Protein AF-A0A8R1IK90-F1 (afdb_monomer_lite)

Organism: Caenorhabditis japonica (NCBI:txid281687)

InterPro domains:
  IPR026610 3'-RNA ribose 2'-O-methyltransferase, Hen1 [PTHR21404] (61-240)
  IPR029063 S-adenosyl-L-methionine-dependent methyltransferase superfamily [G3DSA:3.40.50.150] (72-241)
  IPR029063 S-adenosyl-L-methionine-dependent methyltransferase superfamily [SSF53335] (128-237)

Foldseek 3Di:
DDDDPVVVVVVVLVVVVVVDDPDDDADAADPVPDDPPPDDDDDDDDDDDDDDPPDPPPLPDDDDVPDDDDDDDDPDDPDPPCVDVVHPLLVVLVVVQVVLLVCCVVVVDAQQFEEEEQCFLVSSVLSCLLCCLVRNYQEYEYEHQDSNSVSNSVVVNVVSCVVCVVSSCVSRVDDHHYYYDNDDLLDADCVLAPGQEYEYEAPLVVDDPVSNVSNCCNVCVPRNHVYYHYDDDDPVVVVVVD

Sequence (242 aa):
MSAPKTYLEAYDQLEVALCEPLDLELEKADLEVFRPKFKSQHKPQNKHRTNADDDYRDVLYNYDPHKSTTESESEDDHEKKHYFQPPLQTQRNAFVRNTLLNFKIRSGTGISRLGIMGCGEMSLERGLSECLGSLAAMQVYSVDIERESLSVGQQLLEKHLTQNADLIASETGLPVLMRSFLGDILQPDHRFANMDAIVSMEVVEHIPLEDAKKFTDNVLGVLMPRIFIFSTPNHEYNKVGG

pLDDT: mean 75.19, std 22.72, range [30.97, 98.5]

Structure (mmCIF, N/CA/C/O backbone):
data_AF-A0A8R1IK90-F1
#
_entry.id   AF-A0A8R1IK90-F1
#
loop_
_atom_site.group_PDB
_atom_site.id
_atom_site.type_symbol
_atom_site.label_atom_id
_atom_site.label_alt_id
_atom_site.label_comp_id
_atom_site.label_asym_id
_atom_site.label_entity_id
_atom_site.label_seq_id
_atom_site.pdbx_PDB_ins_code
_atom_site.Cartn_x
_atom_site.Cartn_y
_atom_site.Cartn_z
_atom_site.occupancy
_atom_site.B_iso_or_equiv
_atom_site.auth_seq_id
_atom_site.auth_comp_id
_atom_site.auth_asym_id
_atom_site.auth_atom_id
_atom_site.pdbx_PDB_model_num
ATOM 1 N N . MET A 1 1 ? -6.974 -38.963 -15.774 1.00 39.91 1 MET A N 1
ATOM 2 C CA . MET A 1 1 ? -7.147 -37.512 -15.987 1.00 39.91 1 MET A CA 1
ATOM 3 C C . MET A 1 1 ? -6.005 -36.825 -15.263 1.00 39.91 1 MET A C 1
ATOM 5 O O . MET A 1 1 ? -5.900 -36.990 -14.058 1.00 39.91 1 MET A O 1
ATOM 9 N N . SER A 1 2 ? -5.082 -36.204 -15.998 1.00 45.84 2 SER A N 1
ATOM 10 C CA . SER A 1 2 ? -3.966 -35.453 -15.408 1.00 45.84 2 SER A CA 1
ATOM 11 C C . SER A 1 2 ? -4.531 -34.151 -14.842 1.00 45.84 2 SER A C 1
ATOM 13 O O . SER A 1 2 ? -5.287 -33.474 -15.541 1.00 45.84 2 SER A O 1
ATOM 15 N N . ALA A 1 3 ? -4.243 -33.850 -13.574 1.00 43.19 3 ALA A N 1
ATOM 16 C CA . ALA A 1 3 ? -4.582 -32.556 -12.996 1.00 43.19 3 ALA A CA 1
ATOM 17 C C . ALA A 1 3 ? -3.952 -31.444 -13.862 1.00 43.19 3 ALA A C 1
ATOM 19 O O . ALA A 1 3 ? -2.826 -31.627 -14.338 1.00 43.19 3 ALA A O 1
ATOM 20 N N . PRO A 1 4 ? -4.649 -30.321 -14.109 1.00 47.16 4 PRO A N 1
ATOM 21 C CA . PRO A 1 4 ? -4.057 -29.194 -14.821 1.00 47.16 4 PRO A CA 1
ATOM 22 C C . PRO A 1 4 ? -2.763 -28.779 -14.111 1.00 47.16 4 PRO A C 1
ATOM 24 O O . PRO A 1 4 ? -2.771 -28.634 -12.890 1.00 47.16 4 PRO A O 1
ATOM 27 N N . LYS A 1 5 ? -1.661 -28.611 -14.856 1.00 51.03 5 LYS A N 1
ATOM 28 C CA . LYS A 1 5 ? -0.325 -28.285 -14.312 1.00 51.03 5 LYS A CA 1
ATOM 29 C C . LYS A 1 5 ? -0.335 -27.124 -13.304 1.00 51.03 5 LYS A C 1
ATOM 31 O O . LYS A 1 5 ? 0.388 -27.176 -12.320 1.00 51.03 5 LYS A O 1
ATOM 36 N N . THR A 1 6 ? -1.236 -26.163 -13.488 1.00 54.91 6 THR A N 1
ATOM 37 C CA . THR A 1 6 ? -1.461 -25.016 -12.599 1.00 54.91 6 THR A CA 1
ATOM 38 C C . THR A 1 6 ? -1.860 -25.381 -11.167 1.00 54.91 6 THR A C 1
ATOM 40 O O . THR A 1 6 ? -1.531 -24.645 -10.244 1.00 54.91 6 THR A O 1
ATOM 43 N N . TYR A 1 7 ? -2.550 -26.504 -10.945 1.00 44.88 7 TYR A N 1
ATOM 44 C CA . TYR A 1 7 ? -2.909 -26.934 -9.588 1.00 44.88 7 TYR A CA 1
ATOM 45 C C . TYR A 1 7 ? -1.714 -27.501 -8.826 1.00 44.88 7 TYR A C 1
ATOM 47 O O . TYR A 1 7 ? -1.590 -27.249 -7.634 1.00 44.88 7 TYR A O 1
ATOM 55 N N . LEU A 1 8 ? -0.843 -28.251 -9.504 1.00 48.25 8 LEU A N 1
ATOM 56 C CA . LEU A 1 8 ? 0.376 -28.792 -8.897 1.00 48.25 8 LEU A CA 1
ATOM 57 C C . LEU A 1 8 ? 1.337 -27.659 -8.520 1.00 48.25 8 LEU A C 1
ATOM 59 O O . LEU A 1 8 ? 1.811 -27.624 -7.394 1.00 48.25 8 LEU A O 1
ATOM 63 N N . GLU A 1 9 ? 1.502 -26.670 -9.399 1.00 55.16 9 GLU A N 1
ATOM 64 C CA . GLU A 1 9 ? 2.317 -25.478 -9.125 1.00 55.16 9 GLU A CA 1
ATOM 65 C C . GLU A 1 9 ? 1.791 -24.672 -7.925 1.00 55.16 9 GLU A C 1
ATOM 67 O O . GLU A 1 9 ? 2.572 -24.221 -7.091 1.00 55.16 9 GLU A O 1
ATOM 72 N N . ALA A 1 10 ? 0.468 -24.533 -7.789 1.00 50.16 10 ALA A N 1
ATOM 73 C CA . ALA A 1 10 ? -0.139 -23.857 -6.644 1.00 50.16 10 ALA A CA 1
ATOM 74 C C . ALA A 1 10 ? 0.060 -24.623 -5.322 1.00 50.16 10 ALA A C 1
ATOM 76 O O . ALA A 1 10 ? 0.238 -23.996 -4.279 1.00 50.16 10 ALA A O 1
ATOM 77 N N . TYR A 1 11 ? 0.039 -25.961 -5.358 1.00 54.62 11 TYR A N 1
ATOM 78 C CA . TYR A 1 11 ? 0.313 -26.804 -4.190 1.00 54.62 11 TYR A CA 1
ATOM 79 C C . TYR A 1 11 ? 1.784 -26.748 -3.778 1.00 54.62 11 TYR A C 1
ATOM 81 O O . TYR A 1 11 ? 2.063 -26.575 -2.595 1.00 54.62 11 TYR A O 1
ATOM 89 N N . ASP A 1 12 ? 2.704 -26.806 -4.738 1.00 56.25 12 ASP A N 1
ATOM 90 C CA . ASP A 1 12 ? 4.142 -26.710 -4.475 1.00 56.25 12 ASP A CA 1
ATOM 91 C C . ASP A 1 12 ? 4.496 -25.340 -3.868 1.00 56.25 12 ASP A C 1
ATOM 93 O O . ASP A 1 12 ? 5.262 -25.256 -2.911 1.00 56.25 12 ASP A O 1
ATOM 97 N N . GLN A 1 13 ? 3.877 -24.255 -4.351 1.00 54.31 13 GLN A N 1
ATOM 98 C CA . GLN A 1 13 ? 4.025 -22.921 -3.754 1.00 54.31 13 GLN A CA 1
ATOM 99 C C . GLN A 1 13 ? 3.474 -22.848 -2.321 1.00 54.31 13 GLN A C 1
ATOM 101 O O . GLN A 1 13 ? 4.055 -22.169 -1.475 1.00 54.31 13 GLN A O 1
ATOM 106 N N . LEU A 1 14 ? 2.371 -23.547 -2.039 1.00 52.06 14 LEU A N 1
ATOM 107 C CA . LEU A 1 14 ? 1.774 -23.644 -0.704 1.00 52.06 14 LEU A CA 1
ATOM 108 C C . LEU A 1 14 ? 2.660 -24.440 0.262 1.00 52.06 14 LEU A C 1
ATOM 110 O O . LEU A 1 14 ? 2.828 -24.029 1.408 1.00 52.06 14 LEU A O 1
ATOM 114 N N . GLU A 1 15 ? 3.250 -25.548 -0.187 1.00 52.66 15 GLU A N 1
ATOM 115 C CA . GLU A 1 15 ? 4.195 -26.337 0.611 1.00 52.66 15 GLU A CA 1
ATOM 116 C C . GLU A 1 15 ? 5.480 -25.556 0.901 1.00 52.66 15 GLU A C 1
ATOM 118 O O . GLU A 1 15 ? 5.935 -25.539 2.044 1.00 52.66 15 GLU A O 1
ATOM 123 N N . VAL A 1 16 ? 6.020 -24.830 -0.084 1.00 55.28 16 VAL A N 1
ATOM 124 C CA . VAL A 1 16 ? 7.175 -23.939 0.119 1.00 55.28 16 VAL A CA 1
ATOM 125 C C . VAL A 1 16 ? 6.850 -22.852 1.144 1.00 55.28 16 VAL A C 1
ATOM 127 O O . VAL A 1 16 ? 7.629 -22.632 2.067 1.00 55.28 16 VAL A O 1
ATOM 130 N N . ALA A 1 17 ? 5.673 -22.235 1.059 1.00 55.19 17 ALA A N 1
ATOM 131 C CA . ALA A 1 17 ? 5.247 -21.195 1.992 1.00 55.19 17 ALA A CA 1
ATOM 132 C C . ALA A 1 17 ? 5.045 -21.684 3.432 1.00 55.19 17 ALA A C 1
ATOM 134 O O . ALA A 1 17 ? 5.261 -20.929 4.377 1.00 55.19 17 ALA A O 1
ATOM 135 N N . LEU A 1 18 ? 4.643 -22.946 3.608 1.00 52.97 18 LEU A N 1
ATOM 136 C CA . LEU A 1 18 ? 4.547 -23.596 4.918 1.00 52.97 18 LEU A CA 1
ATOM 137 C C . LEU A 1 18 ? 5.924 -23.982 5.488 1.00 52.97 18 LEU A C 1
ATOM 139 O O . LEU A 1 18 ? 6.032 -24.239 6.688 1.00 52.97 18 LEU A O 1
ATOM 143 N N . CYS A 1 19 ? 6.961 -24.024 4.647 1.00 50.81 19 CYS A N 1
ATOM 144 C CA . CYS A 1 19 ? 8.331 -24.386 5.011 1.00 50.81 19 CYS A CA 1
ATOM 145 C C . CYS A 1 19 ? 9.302 -23.193 5.102 1.00 50.81 19 CYS A C 1
ATOM 147 O O . CYS A 1 19 ? 10.429 -23.385 5.567 1.00 50.81 19 CYS A O 1
ATOM 149 N N . GLU A 1 20 ? 8.913 -21.984 4.684 1.00 52.97 20 GLU A N 1
ATOM 150 C CA . GLU A 1 20 ? 9.757 -20.790 4.815 1.00 52.97 20 GLU A CA 1
ATOM 151 C C . GLU A 1 20 ? 9.894 -20.351 6.293 1.00 52.97 20 GLU A C 1
ATOM 153 O O . GLU A 1 20 ? 8.922 -20.411 7.052 1.00 52.97 20 GLU A O 1
ATOM 158 N N . PRO A 1 21 ? 11.092 -19.915 6.742 1.00 50.38 21 PRO A N 1
ATOM 159 C CA . PRO A 1 21 ? 11.298 -19.424 8.104 1.00 50.38 21 PRO A CA 1
ATOM 160 C C . PRO A 1 21 ? 10.343 -18.272 8.430 1.00 50.38 21 PRO A C 1
ATOM 162 O O . PRO A 1 21 ? 10.123 -17.393 7.601 1.00 50.38 21 PRO A O 1
ATOM 165 N N . LEU A 1 22 ? 9.808 -18.278 9.656 1.00 57.66 22 LEU A N 1
ATOM 166 C CA . LEU A 1 22 ? 8.628 -17.497 10.031 1.00 57.66 22 LEU A CA 1
ATOM 167 C C . LEU A 1 22 ? 8.758 -15.973 9.881 1.00 57.66 22 LEU A C 1
ATOM 169 O O . LEU A 1 22 ? 7.723 -15.336 9.758 1.00 57.66 22 LEU A O 1
ATOM 173 N N . ASP A 1 23 ? 9.965 -15.404 9.863 1.00 63.22 23 ASP A N 1
ATOM 174 C CA . ASP A 1 23 ? 10.245 -14.009 9.505 1.00 63.22 23 ASP A CA 1
ATOM 175 C C . ASP A 1 23 ? 11.742 -13.902 9.126 1.00 63.22 23 ASP A C 1
ATOM 177 O O . ASP A 1 23 ? 12.612 -14.342 9.881 1.00 63.22 23 ASP A O 1
ATOM 181 N N . LEU A 1 24 ? 12.069 -13.356 7.947 1.00 69.56 24 LEU A N 1
ATOM 182 C CA . LEU A 1 24 ? 13.453 -13.042 7.566 1.00 69.56 24 LEU A CA 1
ATOM 183 C C . LEU A 1 24 ? 13.816 -11.662 8.124 1.00 69.56 24 LEU A C 1
ATOM 185 O O . LEU A 1 24 ? 13.294 -10.654 7.648 1.00 69.56 24 LEU A O 1
ATOM 189 N N . GLU A 1 25 ? 14.741 -11.598 9.081 1.00 75.75 25 GLU A N 1
ATOM 190 C CA . GLU A 1 25 ? 15.324 -10.317 9.488 1.00 75.75 25 GLU A CA 1
ATOM 191 C C . GLU A 1 25 ? 16.242 -9.787 8.378 1.00 75.75 25 GLU A C 1
ATOM 193 O O . GLU A 1 25 ? 17.189 -10.453 7.949 1.00 75.75 25 GLU A O 1
ATOM 198 N N . LEU A 1 26 ? 15.946 -8.586 7.877 1.00 78.56 26 LEU A N 1
ATOM 199 C CA . LEU A 1 26 ? 16.813 -7.902 6.922 1.00 78.56 26 LEU A CA 1
ATOM 200 C C . LEU A 1 26 ? 18.008 -7.287 7.654 1.00 78.56 26 LEU A C 1
ATOM 202 O O . LEU A 1 26 ? 17.860 -6.707 8.730 1.00 78.56 26 LEU A O 1
ATOM 206 N N . GLU A 1 27 ? 19.189 -7.336 7.033 1.00 84.56 27 GLU A N 1
ATOM 207 C CA . GLU A 1 27 ? 20.311 -6.509 7.477 1.00 84.56 27 GLU A CA 1
ATOM 208 C C . GLU A 1 27 ? 19.901 -5.030 7.431 1.00 84.56 27 GLU A C 1
ATOM 210 O O . GLU A 1 27 ? 19.330 -4.550 6.442 1.00 84.56 27 GLU A O 1
ATOM 215 N N . LYS A 1 28 ? 20.165 -4.306 8.523 1.00 84.31 28 LYS A N 1
ATOM 216 C CA . LYS A 1 28 ? 19.826 -2.887 8.628 1.00 84.31 28 LYS A CA 1
ATOM 217 C C . LYS A 1 28 ? 20.737 -2.081 7.710 1.00 84.31 28 LYS A C 1
ATOM 219 O O . LYS A 1 28 ? 21.942 -2.012 7.939 1.00 84.31 28 LYS A O 1
ATOM 224 N N . ALA A 1 29 ? 20.150 -1.473 6.684 1.00 83.81 29 ALA A N 1
ATOM 225 C CA . ALA A 1 29 ? 20.848 -0.543 5.811 1.00 83.81 29 ALA A CA 1
ATOM 226 C C . ALA A 1 29 ? 21.219 0.734 6.578 1.00 83.81 29 ALA A C 1
ATOM 228 O O . ALA A 1 29 ? 20.456 1.193 7.435 1.00 83.81 29 ALA A O 1
ATOM 229 N N . ASP A 1 30 ? 22.373 1.313 6.248 1.00 84.38 30 ASP A N 1
ATOM 230 C CA . ASP A 1 30 ? 22.824 2.582 6.813 1.00 84.38 30 ASP A CA 1
ATOM 231 C C . ASP A 1 30 ? 22.034 3.744 6.191 1.00 84.38 30 ASP A C 1
ATOM 233 O O . ASP A 1 30 ? 22.192 4.076 5.012 1.00 84.38 30 ASP A O 1
ATOM 237 N N . LEU A 1 31 ? 21.179 4.367 7.002 1.00 79.88 31 LEU A N 1
ATOM 238 C CA . LEU A 1 31 ? 20.323 5.476 6.583 1.00 79.88 31 LEU A CA 1
ATOM 239 C C . LEU A 1 31 ? 21.114 6.719 6.138 1.00 79.88 31 LEU A C 1
ATOM 241 O O . LEU A 1 31 ? 20.585 7.509 5.357 1.00 79.88 31 LEU A O 1
ATOM 245 N N . GLU A 1 32 ? 22.350 6.917 6.608 1.00 76.19 32 GLU A N 1
ATOM 246 C CA . GLU A 1 32 ? 23.176 8.082 6.247 1.00 76.19 32 GLU A CA 1
ATOM 247 C C . GLU A 1 32 ? 23.818 7.918 4.864 1.00 76.19 32 GLU A C 1
ATOM 249 O O . GLU A 1 32 ? 23.944 8.875 4.081 1.00 76.19 32 GLU A O 1
ATOM 254 N N . VAL A 1 33 ? 24.198 6.681 4.546 1.00 78.75 33 VAL A N 1
ATOM 255 C CA . VAL A 1 33 ? 24.855 6.313 3.287 1.00 78.75 33 VAL A CA 1
ATOM 256 C C . VAL A 1 33 ? 23.836 6.041 2.184 1.00 78.75 33 VAL A C 1
ATOM 258 O O . VAL A 1 33 ? 24.140 6.271 1.010 1.00 78.75 33 VAL A O 1
ATOM 261 N N . PHE A 1 34 ? 22.620 5.623 2.540 1.00 80.50 34 PHE A N 1
ATOM 262 C CA . PHE A 1 34 ? 21.578 5.306 1.574 1.00 80.50 34 PHE A CA 1
ATOM 263 C C . PHE A 1 34 ? 21.254 6.493 0.655 1.00 80.50 34 PHE A C 1
ATOM 265 O O . PHE A 1 34 ? 21.176 7.666 1.053 1.00 80.50 34 PHE A O 1
ATOM 272 N N . ARG A 1 35 ? 21.071 6.184 -0.629 1.00 74.50 35 ARG A N 1
ATOM 273 C CA . ARG A 1 35 ? 20.695 7.149 -1.662 1.00 74.50 35 ARG A CA 1
ATOM 274 C C . ARG A 1 35 ? 19.514 6.578 -2.453 1.00 74.50 35 ARG A C 1
ATOM 276 O O . ARG A 1 35 ? 19.709 5.608 -3.182 1.00 74.50 35 ARG A O 1
ATOM 283 N N . PRO A 1 36 ? 18.318 7.192 -2.359 1.00 63.47 36 PRO A N 1
ATOM 284 C CA . PRO A 1 36 ? 17.152 6.776 -3.132 1.00 63.47 36 PRO A CA 1
ATOM 285 C C . PRO A 1 36 ? 17.468 6.724 -4.627 1.00 63.47 36 PRO A C 1
ATOM 287 O O . PRO A 1 36 ? 17.991 7.697 -5.179 1.00 63.47 36 PRO A O 1
ATOM 290 N N . LYS A 1 37 ? 17.099 5.635 -5.309 1.00 52.22 37 LYS A N 1
ATOM 291 C CA . LYS A 1 37 ? 17.336 5.473 -6.759 1.00 52.22 37 LYS A CA 1
ATOM 292 C C . LYS A 1 37 ? 16.628 6.532 -7.621 1.00 52.22 37 LYS A C 1
ATOM 294 O O . LYS A 1 37 ? 17.055 6.780 -8.743 1.00 52.22 37 LYS A O 1
ATOM 299 N N . PHE A 1 38 ? 15.609 7.205 -7.082 1.00 47.31 38 PHE A N 1
ATOM 300 C CA . PHE A 1 38 ? 14.894 8.306 -7.739 1.00 47.31 38 PHE A CA 1
ATOM 301 C C . PHE A 1 38 ? 15.618 9.663 -7.676 1.00 47.31 38 PHE A C 1
ATOM 303 O O . PHE A 1 38 ? 15.151 10.634 -8.272 1.00 47.31 38 PHE A O 1
ATOM 310 N N . LYS A 1 39 ? 16.761 9.770 -6.982 1.00 40.75 39 LYS A N 1
ATOM 311 C CA . LYS A 1 39 ? 17.605 10.974 -7.011 1.00 40.75 39 LYS A CA 1
ATOM 312 C C . LYS A 1 39 ? 18.697 10.793 -8.061 1.00 40.75 39 LYS A C 1
ATOM 314 O O . LYS A 1 39 ? 19.509 9.876 -7.966 1.00 40.75 39 LYS A O 1
ATOM 319 N N . SER A 1 40 ? 18.707 11.679 -9.059 1.00 35.47 40 SER A N 1
ATOM 320 C CA . SER A 1 40 ? 19.731 11.767 -10.105 1.00 35.47 40 SER A CA 1
ATOM 321 C C . SER A 1 40 ? 21.130 11.525 -9.533 1.00 35.47 40 SER A C 1
ATOM 323 O O . SER A 1 40 ? 21.588 12.257 -8.652 1.00 35.47 40 SER A O 1
ATOM 325 N N . GLN A 1 41 ? 21.810 10.496 -10.030 1.00 34.38 41 GLN A N 1
ATOM 326 C CA . GLN A 1 41 ? 23.182 10.199 -9.648 1.00 34.38 41 GLN A CA 1
ATOM 327 C C . GLN A 1 41 ? 24.120 11.296 -10.169 1.00 34.38 41 GLN A C 1
ATOM 329 O O . GLN A 1 41 ? 24.592 11.237 -11.302 1.00 34.38 41 GLN A O 1
ATOM 334 N N . HIS A 1 42 ? 24.468 12.257 -9.317 1.00 35.31 42 HIS A N 1
ATOM 335 C CA . HIS A 1 42 ? 25.753 12.935 -9.423 1.00 35.31 42 HIS A CA 1
ATOM 336 C C . HIS A 1 42 ? 26.612 12.560 -8.218 1.00 35.31 42 HIS A C 1
ATOM 338 O O . HIS A 1 42 ? 26.251 12.799 -7.068 1.00 35.31 42 HIS A O 1
ATOM 344 N N . LYS A 1 43 ? 27.753 11.916 -8.499 1.00 30.97 43 LYS A N 1
ATOM 345 C CA . LYS A 1 43 ? 28.798 11.650 -7.506 1.00 30.97 43 LYS A CA 1
ATOM 346 C C . LYS A 1 43 ? 29.277 12.992 -6.943 1.00 30.97 43 LYS A C 1
ATOM 348 O O . LYS A 1 43 ? 29.746 13.808 -7.737 1.00 30.97 43 LYS A O 1
ATOM 353 N N . PRO A 1 44 ? 29.234 13.226 -5.622 1.00 39.38 44 PRO A N 1
ATOM 354 C CA . PRO A 1 44 ? 29.879 14.400 -5.066 1.00 39.38 44 PRO A CA 1
ATOM 355 C C . PRO A 1 44 ? 31.397 14.239 -5.206 1.00 39.38 44 PRO A C 1
ATOM 357 O O . PRO A 1 44 ? 31.978 13.228 -4.805 1.00 39.38 44 PRO A O 1
ATOM 360 N N . GLN A 1 45 ? 32.043 15.233 -5.814 1.00 38.28 45 GLN A N 1
ATOM 361 C CA . GLN A 1 45 ? 33.484 15.404 -5.688 1.00 38.28 45 GLN A CA 1
ATOM 362 C C . GLN A 1 45 ? 33.796 15.799 -4.242 1.00 38.28 45 GLN A C 1
ATOM 364 O O . GLN A 1 45 ? 33.135 16.667 -3.676 1.00 38.28 45 GLN A O 1
ATOM 369 N N . ASN A 1 46 ? 34.804 15.141 -3.662 1.00 42.66 46 ASN A N 1
ATOM 370 C CA . ASN A 1 46 ? 35.321 15.387 -2.318 1.00 42.66 46 ASN A CA 1
ATOM 371 C C . ASN A 1 46 ? 35.431 16.886 -2.004 1.00 42.66 46 ASN A C 1
ATOM 373 O O . ASN A 1 46 ? 36.288 17.567 -2.570 1.00 42.66 46 ASN A O 1
ATOM 377 N N . LYS A 1 47 ? 34.655 17.366 -1.028 1.00 34.78 47 LYS A N 1
ATOM 378 C CA . LYS A 1 47 ? 34.971 18.585 -0.280 1.00 34.78 47 LYS A CA 1
ATOM 379 C C . LYS A 1 47 ? 34.728 18.379 1.214 1.00 34.78 47 LYS A C 1
ATOM 381 O O . LYS A 1 47 ? 33.931 17.547 1.633 1.00 34.78 47 LYS A O 1
ATOM 386 N N . HIS A 1 48 ? 35.567 19.068 1.975 1.00 35.16 48 HIS A N 1
ATOM 387 C CA . HIS A 1 48 ? 35.897 18.846 3.375 1.00 35.16 48 HIS A CA 1
ATOM 388 C C . HIS A 1 48 ? 34.718 18.912 4.353 1.00 35.16 48 HIS A C 1
ATOM 390 O O . HIS A 1 48 ? 33.784 19.682 4.179 1.00 35.16 48 HIS A O 1
ATOM 396 N N . ARG A 1 49 ? 34.868 18.130 5.434 1.00 43.56 49 ARG A N 1
ATOM 397 C CA . ARG A 1 49 ? 34.064 18.138 6.661 1.00 43.56 49 ARG A CA 1
ATOM 398 C C . ARG A 1 49 ? 33.752 19.559 7.143 1.00 43.56 49 ARG A C 1
ATOM 400 O O . ARG A 1 49 ? 34.653 20.255 7.607 1.00 43.56 49 ARG A O 1
ATOM 407 N N . THR A 1 50 ? 32.469 19.885 7.178 1.00 31.58 50 THR A N 1
ATOM 408 C CA . THR A 1 50 ? 31.872 20.821 8.135 1.00 31.58 50 THR A CA 1
ATOM 409 C C . THR A 1 50 ? 30.583 20.188 8.655 1.00 31.58 50 THR A C 1
ATOM 411 O O . THR A 1 50 ? 29.848 19.585 7.878 1.00 31.58 50 THR A O 1
ATOM 414 N N . ASN A 1 51 ? 30.379 20.245 9.974 1.00 39.94 51 ASN A N 1
ATOM 415 C CA . ASN A 1 51 ? 29.292 19.581 10.702 1.00 39.94 51 ASN A CA 1
ATOM 416 C C . ASN A 1 51 ? 27.924 19.879 10.063 1.00 39.94 51 ASN A C 1
ATOM 418 O O . ASN A 1 51 ? 27.542 21.042 9.969 1.00 39.94 51 ASN A O 1
ATOM 422 N N . ALA A 1 52 ? 27.217 18.834 9.633 1.00 33.94 52 ALA A N 1
ATOM 423 C CA . ALA A 1 52 ? 25.952 18.916 8.910 1.00 33.94 52 ALA A CA 1
ATOM 424 C C . ALA A 1 52 ? 24.975 17.884 9.487 1.00 33.94 52 ALA A C 1
ATOM 426 O O . ALA A 1 52 ? 24.789 16.817 8.911 1.00 33.94 52 ALA A O 1
ATOM 427 N N . ASP A 1 53 ? 24.386 18.203 10.641 1.00 36.53 53 ASP A N 1
ATOM 428 C CA . ASP A 1 53 ? 23.417 17.322 11.307 1.00 36.53 53 ASP A CA 1
ATOM 429 C C . ASP A 1 53 ? 21.947 17.620 10.956 1.00 36.53 53 ASP A C 1
ATOM 431 O O . ASP A 1 53 ? 21.084 16.824 11.320 1.00 36.53 53 ASP A O 1
ATOM 435 N N . ASP A 1 54 ? 21.623 18.666 10.180 1.00 35.72 54 ASP A N 1
ATOM 436 C CA . ASP A 1 54 ? 20.212 19.086 10.045 1.00 35.72 54 ASP A CA 1
ATOM 437 C C . ASP A 1 54 ? 19.609 19.121 8.625 1.00 35.72 54 ASP A C 1
ATOM 439 O O . ASP A 1 54 ? 18.389 19.187 8.488 1.00 35.72 54 ASP A O 1
ATOM 443 N N . ASP A 1 55 ? 20.376 18.975 7.543 1.00 42.25 55 ASP A N 1
ATOM 444 C CA . ASP A 1 55 ? 19.878 19.451 6.233 1.00 42.25 55 ASP A CA 1
ATOM 445 C C . ASP A 1 55 ? 19.151 18.411 5.342 1.00 42.25 55 ASP A C 1
ATOM 447 O O . ASP A 1 55 ? 18.646 18.712 4.261 1.00 42.25 55 ASP A O 1
ATOM 451 N N . TYR A 1 56 ? 19.036 17.153 5.784 1.00 37.38 56 TYR A N 1
ATOM 452 C CA . TYR A 1 56 ? 18.329 16.110 5.013 1.00 37.38 56 TYR A CA 1
ATOM 453 C C . TYR A 1 56 ? 16.932 15.760 5.543 1.00 37.38 56 TYR A C 1
ATOM 455 O O . TYR A 1 56 ? 16.211 14.998 4.892 1.00 37.38 56 TYR A O 1
ATOM 463 N N . ARG A 1 57 ? 16.514 16.327 6.684 1.00 40.06 57 ARG A N 1
ATOM 464 C CA . ARG A 1 57 ? 15.183 16.082 7.274 1.00 40.06 57 ARG A CA 1
ATOM 465 C C . ARG A 1 57 ? 14.091 17.004 6.734 1.00 40.06 57 ARG A C 1
ATOM 467 O O . ARG A 1 57 ? 12.958 16.551 6.567 1.00 40.06 57 ARG A O 1
ATOM 474 N N . ASP A 1 58 ? 14.430 18.243 6.393 1.00 39.81 58 ASP A N 1
ATOM 475 C CA . ASP A 1 58 ? 13.428 19.278 6.110 1.00 39.81 58 ASP A CA 1
ATOM 476 C C . ASP A 1 58 ? 12.821 19.201 4.699 1.00 39.81 58 ASP A C 1
ATOM 478 O O . ASP A 1 58 ? 11.684 19.616 4.491 1.00 39.81 58 ASP A O 1
ATOM 482 N N . VAL A 1 59 ? 13.505 18.591 3.727 1.00 44.75 59 VAL A N 1
ATOM 483 C CA . VAL A 1 59 ? 13.053 18.628 2.321 1.00 44.75 59 VAL A CA 1
ATOM 484 C C . VAL A 1 59 ? 11.956 17.600 2.002 1.00 44.75 59 VAL A C 1
ATOM 486 O O . VAL A 1 59 ? 11.213 17.783 1.038 1.00 44.75 59 VAL A O 1
ATOM 489 N N . LEU A 1 60 ? 11.831 16.516 2.780 1.00 36.94 60 LEU A N 1
ATOM 490 C CA . LEU A 1 60 ? 10.920 15.413 2.436 1.00 36.94 60 LEU A CA 1
ATOM 491 C C . LEU A 1 60 ? 9.719 15.257 3.385 1.00 36.94 60 LEU A C 1
ATOM 493 O O . LEU A 1 60 ? 8.715 14.697 2.947 1.00 36.94 60 LEU A O 1
ATOM 497 N N . TYR A 1 61 ? 9.775 15.747 4.635 1.00 44.03 61 TYR A N 1
ATOM 498 C CA . TYR A 1 61 ? 8.806 15.306 5.656 1.00 44.03 61 TYR A CA 1
ATOM 499 C C . TYR A 1 61 ? 8.231 16.336 6.640 1.00 44.03 61 TYR A C 1
ATOM 501 O O . TYR A 1 61 ? 7.388 15.930 7.431 1.00 44.03 61 TYR A O 1
ATOM 509 N N . ASN A 1 62 ? 8.544 17.635 6.571 1.00 35.09 62 ASN A N 1
ATOM 510 C CA . ASN A 1 62 ? 7.889 18.631 7.435 1.00 35.09 62 ASN A CA 1
ATOM 511 C C . ASN A 1 62 ? 7.262 19.774 6.624 1.00 35.09 62 ASN A C 1
ATOM 513 O O . ASN A 1 62 ? 7.917 20.761 6.303 1.00 35.09 62 ASN A O 1
ATOM 517 N N . TYR A 1 63 ? 5.965 19.663 6.324 1.00 36.88 63 TYR A N 1
ATOM 518 C CA . TYR A 1 63 ? 5.153 20.844 6.026 1.00 36.88 63 TYR A CA 1
ATOM 519 C C . TYR A 1 63 ? 4.687 21.443 7.359 1.00 36.88 63 TYR A C 1
ATOM 521 O O . TYR A 1 63 ? 3.728 20.957 7.954 1.00 36.88 63 TYR A O 1
ATOM 529 N N . ASP A 1 64 ? 5.398 22.468 7.831 1.00 39.12 64 ASP A N 1
ATOM 530 C CA . ASP A 1 64 ? 4.952 23.336 8.923 1.00 39.12 64 ASP A CA 1
ATOM 531 C C . ASP A 1 64 ? 4.207 24.544 8.318 1.00 39.12 64 ASP A C 1
ATOM 533 O O . ASP A 1 64 ? 4.839 25.379 7.660 1.00 39.12 64 ASP A O 1
ATOM 537 N N . PRO A 1 65 ? 2.880 24.670 8.506 1.00 36.19 65 PRO A N 1
ATOM 538 C CA . PRO A 1 65 ? 2.097 25.776 7.956 1.00 36.19 65 PRO A CA 1
ATOM 539 C C . PRO A 1 65 ? 2.412 27.145 8.596 1.00 36.19 65 PRO A C 1
ATOM 541 O O . PRO A 1 65 ? 1.819 28.144 8.184 1.00 36.19 65 PRO A O 1
ATOM 544 N N . HIS A 1 66 ? 3.323 27.226 9.575 1.00 34.56 66 HIS A N 1
ATOM 545 C CA . HIS A 1 66 ? 3.653 28.458 10.303 1.00 34.56 66 HIS A CA 1
ATOM 546 C C . HIS A 1 66 ? 5.074 29.006 10.085 1.00 34.56 66 HIS A C 1
ATOM 548 O O . HIS A 1 66 ? 5.411 30.038 10.672 1.00 34.56 66 HIS A O 1
ATOM 554 N N . LYS A 1 67 ? 5.906 28.405 9.223 1.00 39.50 67 LYS A N 1
ATOM 555 C CA . LYS A 1 67 ? 7.260 28.925 8.950 1.00 39.50 67 LYS A CA 1
ATOM 556 C C . LYS A 1 67 ? 7.188 30.151 8.022 1.00 39.50 67 LYS A C 1
ATOM 558 O O . LYS A 1 67 ? 7.107 30.032 6.802 1.00 39.50 67 LYS A O 1
ATOM 563 N N . SER A 1 68 ? 7.185 31.349 8.612 1.00 32.88 68 SER A N 1
ATOM 564 C CA . SER A 1 68 ? 7.310 32.618 7.887 1.00 32.88 68 SER A CA 1
ATOM 565 C C . SER A 1 68 ? 8.696 32.742 7.256 1.00 32.88 68 SER A C 1
ATOM 567 O O . SER A 1 68 ? 9.707 32.548 7.930 1.00 32.88 68 SER A O 1
ATOM 569 N N . THR A 1 69 ? 8.734 33.104 5.977 1.00 38.56 69 THR A N 1
ATOM 570 C CA . THR A 1 69 ? 9.940 33.399 5.202 1.00 38.56 69 THR A CA 1
ATOM 571 C C . THR A 1 69 ? 10.748 34.532 5.836 1.00 38.56 69 THR A C 1
ATOM 573 O O . THR A 1 69 ? 10.349 35.694 5.765 1.00 38.56 69 THR A O 1
ATOM 576 N N . THR A 1 70 ? 11.905 34.209 6.406 1.00 31.83 70 THR A N 1
ATOM 577 C CA . THR A 1 70 ? 12.993 35.173 6.602 1.00 31.83 70 THR A CA 1
ATOM 578 C C . THR A 1 70 ? 14.289 34.534 6.137 1.00 31.83 70 THR A C 1
ATOM 580 O O . THR A 1 70 ? 14.693 33.487 6.639 1.00 31.83 70 THR A O 1
ATOM 583 N N . GLU A 1 71 ? 14.856 35.167 5.119 1.00 43.62 71 GLU A N 1
ATOM 584 C CA . GLU A 1 71 ? 16.028 34.788 4.341 1.00 43.62 71 GLU A CA 1
ATOM 585 C C . GLU A 1 71 ? 17.324 34.836 5.162 1.00 43.62 71 GLU A C 1
ATOM 587 O O . GLU A 1 71 ? 17.566 35.772 5.925 1.00 43.62 71 GLU A O 1
ATOM 592 N N . SER A 1 72 ? 18.206 33.871 4.911 1.00 32.78 72 SER A N 1
ATOM 593 C CA . SER A 1 72 ? 19.651 34.100 4.907 1.00 32.78 72 SER A CA 1
ATOM 594 C C . SER A 1 72 ? 20.274 33.133 3.902 1.00 32.78 72 SER A C 1
ATOM 596 O O . SER A 1 72 ? 20.434 31.946 4.184 1.00 32.78 72 SER A O 1
ATOM 598 N N . GLU A 1 73 ? 20.539 33.651 2.706 1.00 40.91 73 GLU A N 1
ATOM 599 C CA . GLU A 1 73 ? 21.142 32.944 1.580 1.00 40.91 73 GLU A CA 1
ATOM 600 C C . GLU A 1 73 ? 22.619 32.638 1.861 1.00 40.91 73 GLU A C 1
ATOM 602 O O . GLU A 1 73 ? 23.412 33.533 2.162 1.00 40.91 73 GLU A O 1
ATOM 607 N N . SER A 1 74 ? 22.997 31.367 1.726 1.00 32.06 74 SER A N 1
ATOM 608 C CA . SER A 1 74 ? 24.376 30.962 1.463 1.00 32.06 74 SER A CA 1
ATOM 609 C C . SER A 1 74 ? 24.444 30.343 0.068 1.00 32.06 74 SER A C 1
ATOM 611 O O . SER A 1 74 ? 23.762 29.363 -0.228 1.00 32.06 74 SER A O 1
ATOM 613 N N . GLU A 1 75 ? 25.265 30.958 -0.776 1.00 37.03 75 GLU A N 1
ATOM 614 C CA . GLU A 1 75 ? 25.494 30.672 -2.192 1.00 37.03 75 GLU A CA 1
ATOM 615 C C . GLU A 1 75 ? 26.226 29.329 -2.410 1.00 37.03 75 GLU A C 1
ATOM 617 O O . GLU A 1 75 ? 27.442 29.320 -2.565 1.00 37.03 75 GLU A O 1
ATOM 622 N N . ASP A 1 76 ? 25.516 28.191 -2.397 1.00 35.59 76 ASP A N 1
ATOM 623 C CA . ASP A 1 76 ? 25.871 26.990 -3.199 1.00 35.59 76 ASP A CA 1
ATOM 624 C C . ASP A 1 76 ? 24.747 25.922 -3.235 1.00 35.59 76 ASP A C 1
ATOM 626 O O . ASP A 1 76 ? 25.003 24.722 -3.356 1.00 35.59 76 ASP A O 1
ATOM 630 N N . ASP A 1 77 ? 23.476 26.326 -3.114 1.00 36.03 77 ASP A N 1
ATOM 631 C CA . ASP A 1 77 ? 22.348 25.402 -3.274 1.00 36.03 77 ASP A CA 1
ATOM 632 C C . ASP A 1 77 ? 21.993 25.324 -4.764 1.00 36.03 77 ASP A C 1
ATOM 634 O O . ASP A 1 77 ? 21.413 26.249 -5.338 1.00 36.03 77 ASP A O 1
ATOM 638 N N . HIS A 1 78 ? 22.387 24.235 -5.429 1.00 40.56 78 HIS A N 1
ATOM 639 C CA . HIS A 1 78 ? 21.851 23.887 -6.742 1.00 40.56 78 HIS A CA 1
ATOM 640 C C . HIS A 1 78 ? 20.334 23.695 -6.610 1.00 40.56 78 HIS A C 1
ATOM 642 O O . HIS A 1 78 ? 19.854 22.598 -6.332 1.00 40.56 78 HIS A O 1
ATOM 648 N N . GLU A 1 79 ? 19.625 24.805 -6.797 1.00 43.72 79 GLU A N 1
ATOM 649 C CA . GLU A 1 79 ? 18.199 25.025 -7.008 1.00 43.72 79 GLU A CA 1
ATOM 650 C C . GLU A 1 79 ? 17.387 23.721 -7.142 1.00 43.72 79 GLU A C 1
ATOM 652 O O . GLU A 1 79 ? 17.044 23.270 -8.241 1.00 43.72 79 GLU A O 1
ATOM 657 N N . LYS A 1 80 ? 17.035 23.094 -6.010 1.00 48.28 80 LYS A N 1
ATOM 658 C CA . LYS A 1 80 ? 15.948 22.108 -5.989 1.00 48.28 80 LYS A CA 1
ATOM 659 C C . LYS A 1 80 ? 14.671 22.878 -6.276 1.00 48.28 80 LYS A C 1
ATOM 661 O O . LYS A 1 80 ? 14.006 23.366 -5.368 1.00 48.28 80 LYS A O 1
ATOM 666 N N . LYS A 1 81 ? 14.326 23.014 -7.554 1.00 55.94 81 LYS A N 1
ATOM 667 C CA . LYS A 1 81 ? 13.067 23.630 -7.964 1.00 55.94 81 LYS A CA 1
ATOM 668 C C . LYS A 1 81 ? 11.916 22.858 -7.320 1.00 55.94 81 LYS A C 1
ATOM 670 O O . LYS A 1 81 ? 11.589 21.735 -7.707 1.00 55.94 81 LYS A O 1
ATOM 675 N N . HIS A 1 82 ? 11.310 23.467 -6.306 1.00 61.31 82 HIS A N 1
ATOM 676 C CA . HIS A 1 82 ? 10.120 22.971 -5.627 1.00 61.31 82 HIS A CA 1
ATOM 677 C C . HIS A 1 82 ? 8.897 23.168 -6.533 1.00 61.31 82 HIS A C 1
ATOM 679 O O . HIS A 1 82 ? 8.036 24.002 -6.272 1.00 61.31 82 HIS A O 1
ATOM 685 N N . TYR A 1 83 ? 8.829 22.402 -7.626 1.00 72.12 83 TYR A N 1
ATOM 686 C CA . TYR A 1 83 ? 7.767 22.505 -8.635 1.00 72.12 83 TYR A CA 1
ATOM 687 C C . TYR A 1 83 ? 6.371 22.160 -8.099 1.00 72.12 83 TYR A C 1
ATOM 689 O O . TYR A 1 83 ? 5.368 22.563 -8.682 1.00 72.12 83 TYR A O 1
ATOM 697 N N . PHE A 1 84 ? 6.303 21.410 -6.997 1.00 77.69 84 PHE A N 1
ATOM 698 C CA . PHE A 1 84 ? 5.059 20.943 -6.403 1.00 77.69 84 PHE A CA 1
ATOM 699 C C . PHE A 1 84 ? 4.999 21.324 -4.927 1.00 77.69 84 PHE A C 1
ATOM 701 O O . PHE A 1 84 ? 5.895 20.982 -4.153 1.00 77.69 84 PHE A O 1
ATOM 708 N N . GLN A 1 85 ? 3.910 21.987 -4.540 1.00 83.12 85 GLN A N 1
ATOM 709 C CA . GLN A 1 85 ? 3.570 22.248 -3.147 1.00 83.12 85 GLN A CA 1
ATOM 710 C C . GLN A 1 85 ? 2.155 21.716 -2.870 1.00 83.12 85 GLN A C 1
ATOM 712 O O . GLN A 1 85 ? 1.200 22.224 -3.461 1.00 83.12 85 GLN A O 1
ATOM 717 N N . PRO A 1 86 ? 1.999 20.680 -2.020 1.00 88.38 86 PRO A N 1
ATOM 718 C CA . PRO A 1 86 ? 3.051 19.931 -1.312 1.00 88.38 86 PRO A CA 1
ATOM 719 C C . PRO A 1 86 ? 3.903 19.057 -2.265 1.00 88.38 86 PRO A C 1
ATOM 721 O O . PRO A 1 86 ? 3.535 18.915 -3.434 1.00 88.38 86 PRO A O 1
ATOM 724 N N . PRO A 1 87 ? 5.015 18.446 -1.803 1.00 88.88 87 PRO A N 1
ATOM 725 C CA . PRO A 1 87 ? 5.829 17.546 -2.622 1.00 88.88 87 PRO A CA 1
ATOM 726 C C . PRO A 1 87 ? 4.997 16.465 -3.320 1.00 88.88 87 PRO A C 1
ATOM 728 O O . PRO A 1 87 ? 4.027 15.949 -2.763 1.00 88.88 87 PRO A O 1
ATOM 731 N N . LEU A 1 88 ? 5.389 16.092 -4.540 1.00 86.19 88 LEU A N 1
ATOM 732 C CA . LEU A 1 88 ? 4.596 15.202 -5.393 1.00 86.19 88 LEU A CA 1
ATOM 733 C C . LEU A 1 88 ? 4.306 13.842 -4.734 1.00 86.19 88 LEU A C 1
ATOM 735 O O . LEU A 1 88 ? 3.186 13.344 -4.821 1.00 86.19 88 LEU A O 1
ATOM 739 N N . GLN A 1 89 ? 5.269 13.277 -3.999 1.00 87.19 89 GLN A N 1
ATOM 740 C CA . GLN A 1 89 ? 5.057 12.036 -3.249 1.00 87.19 89 G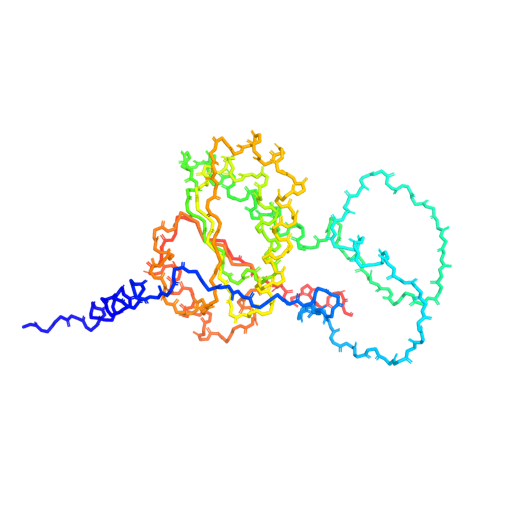LN A CA 1
ATOM 741 C C . GLN A 1 89 ? 3.950 12.175 -2.191 1.00 87.19 89 GLN A C 1
ATOM 743 O O . GLN A 1 89 ? 3.106 11.291 -2.053 1.00 87.19 89 GLN A O 1
ATOM 748 N N . THR A 1 90 ? 3.894 13.310 -1.492 1.00 89.88 90 THR A N 1
ATOM 749 C CA . THR A 1 90 ? 2.831 13.617 -0.526 1.00 89.88 90 THR A CA 1
ATOM 750 C C . THR A 1 90 ? 1.470 13.693 -1.213 1.00 89.88 90 THR A C 1
ATOM 752 O O . THR A 1 90 ? 0.487 13.162 -0.697 1.00 89.88 90 THR A O 1
ATOM 755 N N . GLN A 1 91 ? 1.409 14.297 -2.403 1.00 92.50 91 GLN A N 1
ATOM 756 C CA . GLN A 1 91 ? 0.175 14.352 -3.193 1.00 92.50 91 GLN A CA 1
ATOM 757 C C . GLN A 1 91 ? -0.300 12.955 -3.610 1.00 92.50 91 GLN A C 1
ATOM 759 O O . GLN A 1 91 ? -1.491 12.662 -3.504 1.00 92.50 91 GLN A O 1
ATOM 764 N N . ARG A 1 92 ? 0.614 12.069 -4.023 1.00 92.88 92 ARG A N 1
ATOM 765 C CA . ARG A 1 92 ? 0.296 10.675 -4.381 1.00 92.88 92 ARG A CA 1
ATOM 766 C C . ARG A 1 92 ? -0.248 9.888 -3.194 1.00 92.88 92 ARG A C 1
ATOM 768 O O . ARG A 1 92 ? -1.302 9.264 -3.308 1.00 92.88 92 ARG A O 1
ATOM 775 N N . ASN A 1 93 ? 0.403 9.987 -2.035 1.00 95.25 93 ASN A N 1
ATOM 776 C CA . ASN A 1 93 ? -0.074 9.338 -0.813 1.00 95.25 93 ASN A CA 1
ATOM 777 C C . ASN A 1 93 ? -1.479 9.839 -0.437 1.00 95.25 93 ASN A C 1
ATOM 779 O O . ASN A 1 93 ? -2.370 9.040 -0.143 1.00 95.25 93 ASN A O 1
ATOM 783 N N . ALA A 1 94 ? -1.709 11.155 -0.511 1.00 95.88 94 ALA A N 1
ATOM 784 C CA . ALA A 1 94 ? -3.018 11.749 -0.251 1.00 95.88 94 ALA A CA 1
ATOM 785 C C . ALA A 1 94 ? -4.081 11.278 -1.257 1.00 95.88 94 ALA A C 1
ATOM 787 O O . ALA A 1 94 ? -5.216 11.001 -0.866 1.00 95.88 94 ALA A O 1
ATOM 788 N N . PHE A 1 95 ? -3.722 11.143 -2.536 1.00 96.94 95 PHE A N 1
ATOM 789 C CA . PHE A 1 95 ? -4.610 10.606 -3.564 1.00 96.94 95 PHE A CA 1
ATOM 790 C C . PHE A 1 95 ? -5.040 9.169 -3.245 1.00 96.94 95 PHE A C 1
ATOM 79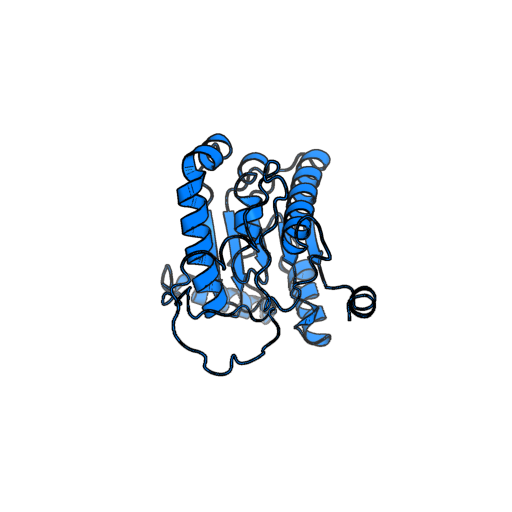2 O O . PHE A 1 95 ? -6.240 8.878 -3.261 1.00 96.94 95 PHE A O 1
ATOM 799 N N . VAL A 1 96 ? -4.095 8.285 -2.905 1.00 98.06 96 VAL A N 1
ATOM 800 C CA . VAL A 1 96 ? -4.400 6.897 -2.521 1.00 98.06 96 VAL A CA 1
ATOM 801 C C . VAL A 1 96 ? -5.296 6.870 -1.288 1.00 98.06 96 VAL A C 1
ATOM 803 O O . VAL A 1 96 ? -6.363 6.256 -1.327 1.00 98.06 96 VAL A O 1
ATOM 806 N N . ARG A 1 97 ? -4.919 7.595 -0.228 1.00 97.81 97 ARG A N 1
ATOM 807 C CA . ARG A 1 97 ? -5.700 7.709 1.012 1.00 97.81 97 ARG A CA 1
ATOM 808 C C . ARG A 1 97 ? -7.151 8.090 0.731 1.00 97.81 97 ARG A C 1
ATOM 810 O O . ARG A 1 97 ? -8.078 7.388 1.130 1.00 97.81 97 ARG A O 1
ATOM 817 N N . ASN A 1 98 ? -7.347 9.185 0.001 1.00 98.00 98 ASN A N 1
ATOM 818 C CA . ASN A 1 98 ? -8.675 9.705 -0.304 1.00 98.00 98 ASN A CA 1
ATOM 819 C C . ASN A 1 98 ? -9.467 8.729 -1.183 1.00 98.00 98 ASN A C 1
ATOM 821 O O . ASN A 1 98 ? -10.669 8.560 -0.992 1.00 98.00 98 ASN A O 1
ATOM 825 N N . THR A 1 99 ? -8.808 8.055 -2.126 1.00 98.50 99 THR A N 1
ATOM 826 C CA . THR A 1 99 ? -9.449 7.067 -3.001 1.00 98.50 99 THR A CA 1
ATOM 827 C C . THR A 1 99 ? -9.953 5.858 -2.214 1.00 98.50 99 THR A C 1
ATOM 829 O O . THR A 1 99 ? -11.100 5.450 -2.406 1.00 98.50 99 THR A O 1
ATOM 832 N N . LEU A 1 100 ? -9.147 5.323 -1.293 1.00 98.38 100 LEU A N 1
ATOM 833 C CA . LEU A 1 100 ? -9.521 4.191 -0.441 1.00 98.38 100 LEU A CA 1
ATOM 834 C C . LEU A 1 100 ? -10.664 4.557 0.521 1.00 98.38 100 LEU A C 1
ATOM 836 O O . LEU A 1 100 ? -11.646 3.818 0.620 1.00 98.38 100 LEU A O 1
ATOM 840 N N . LEU A 1 101 ? -10.596 5.729 1.164 1.00 97.75 101 LEU A N 1
ATOM 841 C CA . LEU A 1 101 ? -11.667 6.224 2.038 1.00 97.75 101 LEU A CA 1
ATOM 842 C C . LEU A 1 101 ? -12.977 6.425 1.264 1.00 97.75 101 LEU A C 1
ATOM 844 O O . LEU A 1 101 ? -14.031 5.947 1.683 1.00 97.75 101 LEU A O 1
ATOM 848 N N . ASN A 1 102 ? -12.916 7.055 0.089 1.00 98.12 102 ASN A N 1
ATOM 849 C CA . ASN A 1 102 ? -14.083 7.244 -0.772 1.00 98.12 102 ASN A CA 1
ATOM 850 C C . ASN A 1 102 ? -14.651 5.914 -1.279 1.00 98.12 102 ASN A C 1
ATOM 852 O O . ASN A 1 102 ? -15.867 5.771 -1.418 1.00 98.12 102 ASN A O 1
ATOM 856 N N . PHE A 1 103 ? -13.802 4.927 -1.572 1.00 97.94 103 PHE A N 1
ATOM 857 C CA . PHE A 1 103 ? -14.254 3.581 -1.909 1.00 97.94 103 PHE A CA 1
ATOM 858 C C . PHE A 1 103 ? -15.023 2.949 -0.746 1.00 97.94 103 PHE A C 1
ATOM 860 O O . PHE A 1 103 ? -16.144 2.487 -0.964 1.00 97.94 103 PHE A O 1
ATOM 867 N N . LYS A 1 104 ? -14.487 2.990 0.482 1.00 96.88 104 LYS A N 1
ATOM 868 C CA . LYS A 1 104 ? -15.181 2.484 1.677 1.00 96.88 104 LYS A CA 1
ATOM 869 C C . LYS A 1 104 ? -16.536 3.170 1.868 1.00 96.88 104 LYS A C 1
ATOM 871 O O . LYS A 1 104 ? -17.540 2.485 2.034 1.00 96.88 104 LYS A O 1
ATOM 876 N N . ILE A 1 105 ? -16.578 4.503 1.803 1.00 97.50 105 ILE A N 1
ATOM 877 C CA . ILE A 1 105 ? -17.811 5.287 1.995 1.00 97.50 105 ILE A CA 1
ATOM 878 C C . ILE A 1 105 ? -18.871 4.908 0.953 1.00 97.50 105 ILE A C 1
ATOM 880 O O . ILE A 1 105 ? -20.020 4.664 1.308 1.00 97.50 105 ILE A O 1
ATOM 884 N N . ARG A 1 106 ? -18.495 4.829 -0.330 1.00 97.50 106 ARG A N 1
ATOM 885 C CA . ARG A 1 106 ? -19.443 4.538 -1.420 1.00 97.50 106 ARG A CA 1
ATOM 886 C C . ARG A 1 106 ? -19.900 3.083 -1.453 1.00 97.50 106 ARG A C 1
ATOM 888 O O . ARG A 1 106 ? -21.044 2.825 -1.804 1.00 97.50 106 ARG A O 1
ATOM 895 N N . SER A 1 107 ? -19.009 2.144 -1.142 1.00 96.94 107 SER A N 1
ATOM 896 C CA . SER A 1 107 ? -19.313 0.707 -1.174 1.00 96.94 107 SER A CA 1
ATOM 897 C C . SER A 1 107 ? -19.929 0.188 0.126 1.00 96.94 107 SER A C 1
ATOM 899 O O . SER A 1 107 ? -20.429 -0.934 0.152 1.00 96.94 1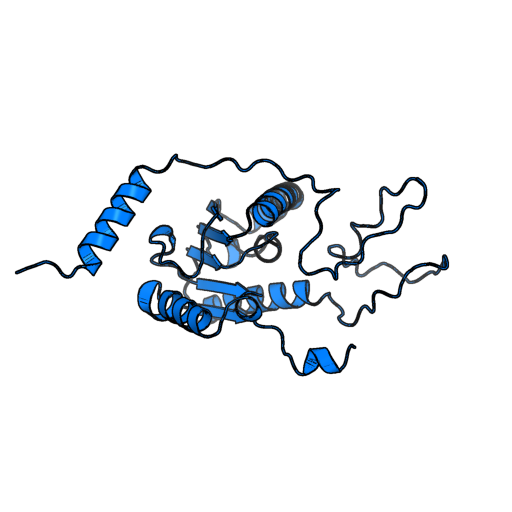07 SER A O 1
ATOM 901 N N . GLY A 1 108 ? -19.835 0.948 1.222 1.00 96.69 108 GLY A N 1
ATOM 902 C CA . GLY A 1 108 ? -20.198 0.486 2.562 1.00 96.69 108 GLY A CA 1
ATOM 903 C C . GLY A 1 108 ? -19.303 -0.639 3.095 1.00 96.69 108 GLY A C 1
ATOM 904 O O . GLY A 1 108 ? -19.630 -1.233 4.120 1.00 96.69 108 GLY A O 1
ATOM 905 N N . THR A 1 109 ? -18.191 -0.954 2.421 1.00 95.31 109 THR A N 1
ATOM 906 C CA . THR A 1 109 ? -17.350 -2.112 2.744 1.00 95.31 109 THR A CA 1
ATOM 907 C C . THR A 1 109 ? -15.941 -1.676 3.143 1.00 95.31 109 THR A C 1
ATOM 909 O O . THR A 1 109 ? -15.276 -0.941 2.414 1.00 95.31 109 THR A O 1
ATOM 912 N N . GLY A 1 110 ? -15.477 -2.124 4.315 1.00 95.56 110 GLY A N 1
ATOM 913 C CA . GLY A 1 110 ? -14.127 -1.849 4.822 1.00 95.56 110 GLY A CA 1
ATOM 914 C C . GLY A 1 110 ? -13.033 -2.558 4.022 1.00 95.56 110 GLY A C 1
ATOM 915 O O . GLY A 1 110 ? -13.296 -3.582 3.395 1.00 95.56 110 GLY A O 1
ATOM 916 N N . ILE A 1 111 ? -11.815 -2.021 4.049 1.00 97.62 111 ILE A N 1
ATOM 917 C CA . ILE A 1 111 ? -10.617 -2.586 3.415 1.00 97.62 111 ILE A CA 1
ATOM 918 C C . ILE A 1 111 ? -9.794 -3.252 4.516 1.00 97.62 111 ILE A C 1
ATOM 920 O O . ILE A 1 111 ? -8.935 -2.616 5.112 1.00 97.62 111 ILE A O 1
ATOM 924 N N . SER A 1 112 ? -10.101 -4.514 4.809 1.00 96.00 112 SER A N 1
ATOM 925 C CA . SER A 1 112 ? -9.462 -5.312 5.857 1.00 96.00 112 SER A CA 1
ATOM 926 C C . SER A 1 112 ? -8.050 -5.746 5.468 1.00 96.00 112 SER A C 1
ATOM 928 O O . SER A 1 112 ? -7.151 -5.716 6.311 1.00 96.00 112 SER A O 1
ATOM 930 N N . ARG A 1 113 ? -7.833 -6.109 4.198 1.00 97.75 113 ARG A N 1
ATOM 931 C CA . ARG A 1 113 ? -6.526 -6.550 3.682 1.00 97.75 113 ARG A CA 1
ATOM 932 C C . ARG A 1 113 ? -6.059 -5.650 2.538 1.00 97.75 113 ARG A C 1
ATOM 934 O O . ARG A 1 113 ? -6.669 -5.640 1.469 1.00 97.75 113 ARG A O 1
ATOM 941 N N . LEU A 1 114 ? -4.993 -4.892 2.774 1.00 98.44 114 LEU A N 1
ATOM 942 C CA . LEU A 1 114 ? -4.395 -3.957 1.821 1.00 98.44 114 LEU A CA 1
ATOM 943 C C . LEU A 1 114 ? -3.039 -4.486 1.337 1.00 98.44 114 LEU A C 1
ATOM 945 O O . LEU A 1 114 ? -2.146 -4.720 2.148 1.00 98.44 114 LEU A O 1
ATOM 949 N N . GLY A 1 115 ? -2.878 -4.632 0.023 1.00 98.25 115 GLY A N 1
ATOM 950 C CA . GLY A 1 115 ? -1.603 -4.945 -0.621 1.00 98.25 115 GLY A CA 1
ATOM 951 C C . GLY A 1 115 ? -0.931 -3.695 -1.192 1.00 98.25 115 GLY A C 1
ATOM 952 O O . GLY A 1 115 ? -1.585 -2.903 -1.870 1.00 98.25 115 GLY A O 1
ATOM 953 N N . ILE A 1 116 ? 0.369 -3.527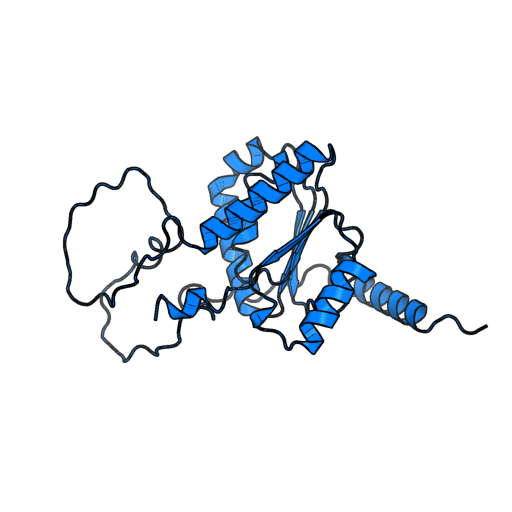 -0.963 1.00 98.06 116 ILE A N 1
ATOM 954 C CA . ILE A 1 116 ? 1.198 -2.461 -1.539 1.00 98.06 116 ILE A CA 1
ATOM 955 C C . ILE A 1 116 ? 2.332 -3.113 -2.333 1.00 98.06 116 ILE A C 1
ATOM 957 O O . ILE A 1 116 ? 3.178 -3.807 -1.775 1.00 98.06 116 ILE A O 1
ATOM 961 N N . MET A 1 117 ? 2.333 -2.913 -3.647 1.00 95.94 117 MET A N 1
ATOM 962 C CA . MET A 1 117 ? 3.267 -3.538 -4.584 1.00 95.94 117 MET A CA 1
ATOM 963 C C . MET A 1 117 ? 4.262 -2.514 -5.124 1.00 95.94 117 MET A C 1
ATOM 965 O O . MET A 1 117 ? 3.849 -1.514 -5.716 1.00 95.94 117 MET A O 1
ATOM 969 N N . GLY A 1 118 ? 5.555 -2.788 -4.937 1.00 93.88 118 GLY A N 1
ATOM 970 C CA . GLY A 1 118 ? 6.641 -1.830 -5.150 1.00 93.88 118 GLY A CA 1
ATOM 971 C C . GLY A 1 118 ? 6.669 -0.780 -4.042 1.00 93.88 118 GLY A C 1
ATOM 972 O O . GLY A 1 118 ? 6.547 0.414 -4.304 1.00 93.88 118 GLY A O 1
ATOM 973 N N . CYS A 1 119 ? 6.720 -1.224 -2.784 1.00 94.75 119 CYS A N 1
ATOM 974 C CA . CYS A 1 119 ? 6.600 -0.327 -1.633 1.00 94.75 119 CYS A CA 1
ATOM 975 C C . CYS A 1 119 ? 7.818 0.581 -1.408 1.00 94.75 119 CYS A C 1
ATOM 977 O O . CYS A 1 119 ? 7.713 1.570 -0.676 1.00 94.75 119 CYS A O 1
ATOM 979 N N . GLY A 1 120 ? 8.969 0.260 -2.004 1.00 93.19 120 GLY A N 1
ATOM 980 C CA . GLY A 1 120 ? 10.222 0.989 -1.853 1.00 93.19 120 GLY A CA 1
ATOM 981 C C . GLY A 1 120 ? 10.545 1.278 -0.387 1.00 93.19 120 GLY A C 1
ATOM 982 O O . GLY A 1 120 ? 10.540 0.393 0.465 1.00 93.19 120 GLY A O 1
ATOM 983 N N . GLU A 1 121 ? 10.765 2.555 -0.084 1.00 94.00 121 GLU A N 1
ATOM 984 C CA . GLU A 1 121 ? 11.079 3.067 1.258 1.00 94.00 121 GLU A CA 1
ATOM 985 C C . GLU A 1 121 ? 9.831 3.258 2.151 1.00 94.00 121 GLU A C 1
ATOM 987 O O . GLU A 1 121 ? 9.844 4.065 3.084 1.00 94.00 121 GLU A O 1
ATOM 992 N N . MET A 1 122 ? 8.726 2.569 1.857 1.00 96.00 122 MET A N 1
ATOM 993 C CA . MET A 1 122 ? 7.467 2.560 2.616 1.00 96.00 122 MET A CA 1
ATOM 994 C C . MET A 1 122 ? 6.822 3.939 2.839 1.00 96.00 122 MET A C 1
ATOM 996 O O . MET A 1 122 ? 6.280 4.251 3.907 1.00 96.00 122 MET A O 1
ATOM 1000 N N . SER A 1 123 ? 6.927 4.832 1.849 1.00 95.44 123 SER A N 1
ATOM 1001 C CA . SER A 1 123 ? 6.360 6.180 1.976 1.00 95.44 123 SER A CA 1
ATOM 1002 C C . SER A 1 123 ? 4.835 6.163 2.056 1.00 95.44 123 SER A C 1
ATOM 1004 O O . SER A 1 123 ? 4.271 7.003 2.760 1.00 95.44 123 SER A O 1
ATOM 1006 N N . LEU A 1 124 ? 4.178 5.246 1.342 1.00 97.06 124 LEU A N 1
ATOM 1007 C CA . LEU A 1 124 ? 2.722 5.161 1.310 1.00 97.06 124 LEU A CA 1
ATOM 1008 C C . LEU A 1 124 ? 2.170 4.642 2.639 1.00 97.06 124 LEU A C 1
ATOM 1010 O O . LEU A 1 124 ? 1.217 5.201 3.164 1.00 97.06 124 LEU A O 1
ATOM 1014 N N . GLU A 1 125 ? 2.805 3.626 3.205 1.00 97.44 125 GLU A N 1
ATOM 1015 C CA . GLU A 1 125 ? 2.488 3.010 4.490 1.00 97.44 125 GLU A CA 1
ATOM 1016 C C . GLU A 1 125 ? 2.478 4.058 5.600 1.00 97.44 125 GLU A C 1
ATOM 1018 O O . GLU A 1 125 ? 1.505 4.155 6.346 1.00 97.44 125 GLU A O 1
ATOM 1023 N N . ARG A 1 126 ? 3.516 4.906 5.653 1.00 95.44 126 ARG A N 1
ATOM 1024 C CA . ARG A 1 126 ? 3.551 6.059 6.567 1.00 95.44 126 ARG A CA 1
ATOM 1025 C C . ARG A 1 126 ? 2.423 7.048 6.283 1.00 95.44 126 ARG A C 1
ATOM 1027 O O . ARG A 1 126 ? 1.800 7.536 7.208 1.00 95.44 126 ARG A O 1
ATOM 1034 N N . GLY A 1 127 ? 2.133 7.332 5.013 1.00 94.88 127 GLY A N 1
ATOM 1035 C CA . GLY A 1 127 ? 1.044 8.240 4.632 1.00 94.88 127 GLY A CA 1
ATOM 1036 C C . GLY A 1 127 ? -0.370 7.709 4.910 1.00 94.88 127 GLY A C 1
ATOM 1037 O O . GLY A 1 127 ? -1.323 8.489 4.891 1.00 94.88 127 GLY A O 1
ATOM 1038 N N . LEU A 1 128 ? -0.520 6.401 5.137 1.00 95.44 128 LEU A N 1
ATOM 1039 C CA . LEU A 1 128 ? -1.797 5.746 5.419 1.00 95.44 128 LEU A CA 1
ATOM 1040 C C . LEU A 1 128 ? -1.981 5.378 6.895 1.00 95.44 128 LEU A C 1
ATOM 1042 O O . LEU A 1 128 ? -3.124 5.144 7.285 1.00 95.44 128 LEU A O 1
ATOM 1046 N N . SER A 1 129 ? -0.912 5.334 7.696 1.00 92.94 129 SER A N 1
ATOM 1047 C CA . SER A 1 129 ? -0.900 4.848 9.089 1.00 92.94 129 SER A CA 1
ATOM 1048 C C . SER A 1 129 ? -2.032 5.441 9.943 1.00 92.94 129 SER A C 1
ATOM 1050 O O . SER A 1 129 ? -2.772 4.704 10.594 1.00 92.94 129 SER A O 1
ATOM 1052 N N . GLU A 1 130 ? -2.243 6.752 9.842 1.00 90.31 130 GLU A N 1
ATOM 1053 C CA . GLU A 1 130 ? -3.248 7.528 10.581 1.00 90.31 130 GLU A CA 1
ATOM 1054 C C . GLU A 1 130 ? -4.695 7.306 10.120 1.00 90.31 130 GLU A C 1
ATOM 1056 O O . GLU A 1 130 ? -5.607 7.878 10.699 1.00 90.31 130 GLU A O 1
ATOM 1061 N N . CYS A 1 131 ? -4.944 6.535 9.059 1.00 92.69 131 CYS A N 1
ATOM 1062 C CA . CYS A 1 131 ? -6.303 6.274 8.563 1.00 92.69 131 CYS A CA 1
ATOM 1063 C C . CYS A 1 131 ? -6.630 4.784 8.415 1.00 92.69 131 CYS A C 1
ATOM 1065 O O . CYS A 1 131 ? -7.716 4.436 7.946 1.00 92.69 131 CYS A O 1
ATOM 1067 N N . LEU A 1 132 ? -5.725 3.887 8.825 1.00 93.94 132 LEU A N 1
ATOM 1068 C CA . LEU A 1 132 ? -5.942 2.438 8.748 1.00 93.94 132 LEU A CA 1
ATOM 1069 C C . LEU A 1 132 ? -7.180 2.006 9.554 1.00 93.94 132 LEU A C 1
ATOM 1071 O O . LEU A 1 132 ? -7.958 1.173 9.084 1.00 93.94 132 LEU A O 1
ATOM 1075 N N . GLY A 1 133 ? -7.426 2.634 10.709 1.00 91.25 133 GLY A N 1
ATOM 1076 C CA . GLY A 1 133 ? -8.635 2.422 11.512 1.00 91.25 133 GLY A CA 1
ATOM 1077 C C . GLY A 1 133 ? -9.897 2.860 10.768 1.00 91.25 133 GLY A C 1
ATOM 1078 O O . GLY A 1 133 ? -10.824 2.065 10.586 1.00 91.25 133 GLY A O 1
ATOM 1079 N N . SER A 1 134 ? -9.887 4.072 10.203 1.00 93.25 134 SER A N 1
ATOM 1080 C CA . SER A 1 134 ? -10.927 4.556 9.287 1.00 93.25 134 SER A CA 1
ATOM 1081 C C . SER A 1 134 ? -11.144 3.672 8.060 1.00 93.25 134 SER A C 1
ATOM 1083 O O . SER A 1 134 ? -12.248 3.670 7.519 1.00 93.25 134 SER A O 1
ATOM 1085 N N . LEU A 1 135 ? -10.164 2.888 7.612 1.00 94.62 135 LEU A N 1
ATOM 1086 C CA . LEU A 1 135 ? -10.330 1.915 6.527 1.00 94.62 135 LEU A CA 1
ATOM 1087 C C . LEU A 1 135 ? -10.889 0.565 7.001 1.00 94.62 135 LEU A C 1
ATOM 1089 O O . LEU A 1 135 ? -11.365 -0.204 6.167 1.00 94.62 135 LEU A O 1
ATOM 1093 N N . ALA A 1 136 ? -10.922 0.314 8.314 1.00 93.88 136 ALA A N 1
ATOM 1094 C CA . ALA A 1 136 ? -11.122 -1.002 8.926 1.00 93.88 136 ALA A CA 1
ATOM 1095 C C . ALA A 1 136 ? -10.046 -2.024 8.507 1.00 93.88 136 ALA A C 1
ATOM 1097 O O . ALA A 1 136 ? -10.335 -3.215 8.371 1.00 93.88 136 ALA A O 1
ATOM 1098 N N . ALA A 1 137 ? -8.818 -1.545 8.290 1.00 94.25 137 ALA A N 1
ATOM 1099 C CA . ALA A 1 137 ? -7.681 -2.379 7.937 1.00 94.25 137 ALA A CA 1
ATOM 1100 C C . ALA A 1 137 ? -7.236 -3.235 9.123 1.00 94.25 137 ALA A C 1
ATOM 1102 O O . ALA A 1 137 ? -7.123 -2.761 10.249 1.00 94.25 137 ALA A O 1
ATOM 1103 N N . MET A 1 138 ? -6.970 -4.507 8.845 1.00 92.62 138 MET A N 1
ATOM 1104 C CA . MET A 1 138 ? -6.407 -5.476 9.786 1.00 92.62 138 MET A CA 1
ATOM 1105 C C . MET A 1 138 ? -5.032 -5.958 9.327 1.00 92.62 138 MET A C 1
ATOM 1107 O O . MET A 1 138 ? -4.214 -6.351 10.156 1.00 92.62 138 MET A O 1
ATOM 1111 N N . GLN A 1 139 ? -4.779 -5.947 8.016 1.00 95.06 139 GLN A N 1
ATOM 1112 C CA . GLN A 1 139 ? -3.533 -6.403 7.416 1.00 95.06 139 GLN A CA 1
ATOM 1113 C C . GLN A 1 139 ? -3.077 -5.443 6.318 1.00 95.06 139 GLN A C 1
ATOM 1115 O O . GLN A 1 139 ? -3.851 -5.119 5.415 1.00 95.06 139 GLN A O 1
ATOM 1120 N N . VAL A 1 140 ? -1.811 -5.034 6.380 1.00 97.19 140 VAL A N 1
ATOM 1121 C CA . VAL A 1 140 ? -1.123 -4.286 5.320 1.00 97.19 140 VAL A CA 1
ATOM 1122 C C . VAL A 1 140 ? 0.098 -5.088 4.900 1.00 97.19 140 VAL A C 1
ATOM 1124 O O . VAL A 1 140 ? 1.016 -5.276 5.698 1.00 97.19 140 VAL A O 1
ATOM 1127 N N . TYR A 1 141 ? 0.086 -5.606 3.675 1.00 97.75 141 TYR A N 1
ATOM 1128 C CA . TYR A 1 141 ? 1.171 -6.408 3.116 1.00 97.75 141 TYR A CA 1
ATOM 1129 C C . TYR A 1 141 ? 1.881 -5.620 2.027 1.00 97.75 141 TYR A C 1
ATOM 1131 O O . TYR A 1 141 ? 1.271 -5.247 1.028 1.00 97.75 141 TYR A O 1
ATOM 1139 N N . SER A 1 142 ? 3.173 -5.407 2.215 1.00 97.62 142 SER A N 1
ATOM 1140 C CA . SER A 1 142 ? 4.030 -4.659 1.304 1.00 97.62 142 SER A CA 1
ATOM 1141 C C . SER A 1 142 ? 5.010 -5.600 0.612 1.00 97.62 142 SER A C 1
ATOM 1143 O O . SER A 1 142 ? 5.463 -6.572 1.214 1.00 97.62 142 SER A O 1
ATOM 1145 N N . VAL A 1 143 ? 5.352 -5.347 -0.645 1.00 95.75 143 VAL A N 1
ATOM 1146 C CA . VAL A 1 143 ? 6.364 -6.130 -1.366 1.00 95.75 143 VAL A CA 1
ATOM 1147 C C . VAL A 1 143 ? 7.240 -5.226 -2.216 1.00 95.75 143 VAL A C 1
ATOM 1149 O O . VAL A 1 143 ? 6.744 -4.308 -2.872 1.00 95.75 143 VAL A O 1
ATOM 1152 N N . ASP A 1 144 ? 8.539 -5.502 -2.211 1.00 94.31 144 ASP A N 1
ATOM 1153 C CA . ASP A 1 144 ? 9.510 -4.884 -3.110 1.00 94.31 144 ASP A CA 1
ATOM 1154 C C . ASP A 1 144 ? 10.602 -5.888 -3.487 1.00 94.31 144 ASP A C 1
ATOM 1156 O O . ASP A 1 144 ? 10.896 -6.809 -2.722 1.00 94.31 144 ASP A O 1
ATOM 1160 N N . ILE A 1 145 ? 11.216 -5.702 -4.653 1.00 92.31 145 ILE A N 1
ATOM 1161 C CA . ILE A 1 145 ? 12.337 -6.526 -5.119 1.00 92.31 145 ILE A CA 1
ATOM 1162 C C . ILE A 1 145 ? 13.678 -6.017 -4.570 1.00 92.31 145 ILE A C 1
ATOM 1164 O O . ILE A 1 145 ? 14.656 -6.765 -4.516 1.00 92.31 145 ILE A O 1
ATOM 1168 N N . GLU A 1 146 ? 13.740 -4.750 -4.153 1.00 91.12 146 GLU A N 1
ATOM 1169 C CA . GLU A 1 146 ? 14.954 -4.098 -3.682 1.00 91.12 146 GLU A CA 1
ATOM 1170 C C . GLU A 1 146 ? 15.101 -4.205 -2.161 1.00 91.12 146 GLU A C 1
ATOM 1172 O O . GLU A 1 146 ? 14.461 -3.491 -1.384 1.00 91.12 146 GLU A O 1
ATOM 1177 N N . ARG A 1 147 ? 16.012 -5.083 -1.733 1.00 92.94 147 ARG A N 1
ATOM 1178 C CA . ARG A 1 147 ? 16.278 -5.373 -0.318 1.00 92.94 147 ARG A CA 1
ATOM 1179 C C . ARG A 1 147 ? 16.692 -4.132 0.469 1.00 92.94 147 ARG A C 1
ATOM 1181 O O . ARG A 1 147 ? 16.262 -3.973 1.611 1.00 92.94 147 ARG A O 1
ATOM 1188 N N . GLU A 1 148 ? 17.536 -3.282 -0.111 1.00 92.19 148 GLU A N 1
ATOM 1189 C CA . GLU A 1 148 ? 18.065 -2.106 0.586 1.00 92.19 148 GLU A CA 1
ATOM 1190 C C . GLU A 1 148 ? 16.956 -1.080 0.856 1.00 92.19 148 GLU A C 1
ATOM 1192 O O . GLU A 1 148 ? 16.768 -0.664 2.000 1.00 92.19 148 GLU A O 1
ATOM 1197 N N . SER A 1 149 ? 16.148 -0.760 -0.162 1.00 91.44 149 SER A N 1
ATOM 1198 C CA . SER A 1 149 ? 14.973 0.112 -0.032 1.00 91.44 149 SER A CA 1
ATOM 1199 C C . SER A 1 149 ? 13.984 -0.419 1.003 1.00 91.44 149 SER A C 1
ATOM 1201 O O . SER A 1 149 ? 13.477 0.354 1.815 1.00 91.44 149 SER A O 1
ATOM 1203 N N . LEU A 1 150 ? 13.747 -1.735 1.013 1.00 93.75 150 LEU A N 1
ATOM 1204 C CA . LEU A 1 150 ? 12.849 -2.381 1.967 1.00 93.75 150 LEU A CA 1
ATOM 1205 C C . LEU A 1 150 ? 13.363 -2.250 3.410 1.00 93.75 150 LEU A C 1
ATOM 1207 O O . LEU A 1 150 ? 12.597 -1.890 4.302 1.00 93.75 150 LEU A O 1
ATOM 1211 N N . SER A 1 151 ? 14.663 -2.475 3.631 1.00 94.44 151 SER A N 1
ATOM 1212 C CA . SER A 1 151 ? 15.321 -2.319 4.939 1.00 94.44 151 SER A CA 1
ATOM 1213 C C . SER A 1 151 ? 15.257 -0.875 5.447 1.00 94.44 151 SER A C 1
ATOM 1215 O O . SER A 1 151 ? 14.920 -0.626 6.607 1.00 94.44 151 SER A O 1
ATOM 1217 N N . VAL A 1 152 ? 15.515 0.103 4.575 1.00 94.56 152 VAL A N 1
ATOM 1218 C CA . VAL A 1 152 ? 15.350 1.531 4.893 1.00 94.56 152 VAL A CA 1
ATOM 1219 C C . VAL A 1 152 ? 13.891 1.851 5.213 1.00 94.56 152 VAL A C 1
ATOM 1221 O O . VAL A 1 152 ? 13.601 2.500 6.219 1.00 94.56 152 VAL A O 1
ATOM 1224 N N . GLY A 1 153 ? 12.962 1.365 4.391 1.00 94.69 153 GLY A N 1
ATOM 1225 C CA . GLY A 1 153 ? 11.530 1.576 4.565 1.00 94.69 153 GLY A CA 1
ATOM 1226 C C . GLY A 1 153 ? 11.014 1.060 5.903 1.00 94.69 153 GLY A C 1
ATOM 1227 O O . GLY A 1 153 ? 10.304 1.797 6.590 1.00 94.69 153 GLY A O 1
ATOM 1228 N N . GLN A 1 154 ? 11.431 -0.142 6.312 1.00 94.88 154 GLN A N 1
ATOM 1229 C CA . GLN A 1 154 ? 11.098 -0.724 7.616 1.00 94.88 154 GLN A CA 1
ATOM 1230 C C . GLN A 1 154 ? 11.571 0.166 8.768 1.00 94.88 154 GLN A C 1
ATOM 1232 O O . GLN A 1 154 ? 10.776 0.499 9.645 1.00 94.88 154 GLN A O 1
ATOM 1237 N N . GLN A 1 155 ? 12.829 0.618 8.737 1.00 94.56 155 GLN A N 1
ATOM 1238 C CA . GLN A 1 155 ? 13.384 1.494 9.776 1.00 94.56 155 GLN A CA 1
ATOM 1239 C C . GLN A 1 155 ? 12.632 2.833 9.864 1.00 94.56 155 GLN A C 1
ATOM 1241 O O . GLN A 1 155 ? 12.333 3.327 10.954 1.00 94.56 155 GLN A O 1
ATOM 1246 N N . LEU A 1 156 ? 12.295 3.430 8.717 1.00 95.06 156 LEU A N 1
ATOM 1247 C CA . LEU A 1 156 ? 11.546 4.687 8.663 1.00 95.06 156 LEU A CA 1
ATOM 1248 C C . LEU A 1 156 ? 10.100 4.518 9.138 1.00 95.06 156 LEU A C 1
ATOM 1250 O O . LEU A 1 156 ? 9.574 5.397 9.826 1.00 95.06 156 LEU A O 1
ATOM 1254 N N . LEU A 1 157 ? 9.451 3.414 8.766 1.00 94.62 157 LEU A N 1
ATOM 1255 C CA . LEU A 1 157 ? 8.096 3.098 9.198 1.00 94.62 157 LEU A CA 1
ATOM 1256 C C . LEU A 1 157 ? 8.055 2.840 10.706 1.00 94.62 157 LEU A C 1
ATOM 1258 O O . LEU A 1 157 ? 7.253 3.472 11.384 1.00 94.62 157 LEU A O 1
ATOM 1262 N N . GLU A 1 158 ? 8.945 2.007 11.247 1.00 93.25 158 GLU A N 1
ATOM 1263 C CA . GLU A 1 158 ? 9.041 1.728 12.688 1.00 93.25 158 GLU A CA 1
ATOM 1264 C C . GLU A 1 158 ? 9.206 3.021 13.495 1.00 93.25 158 GLU A C 1
ATOM 1266 O O . GLU A 1 158 ? 8.470 3.269 14.457 1.00 93.25 158 GLU A O 1
ATOM 1271 N N . LYS A 1 159 ? 10.116 3.897 13.055 1.00 93.38 159 LYS A N 1
ATOM 1272 C CA . LYS A 1 159 ? 10.311 5.209 13.671 1.00 93.38 159 LYS A CA 1
ATOM 1273 C C . LYS A 1 159 ? 9.033 6.048 13.634 1.00 93.38 159 LYS A C 1
ATOM 1275 O O . LYS A 1 159 ? 8.650 6.606 14.658 1.00 93.38 159 LYS A O 1
ATOM 1280 N N . HIS A 1 160 ? 8.374 6.137 12.480 1.00 92.50 160 HIS A N 1
ATOM 1281 C CA . HIS A 1 160 ? 7.145 6.915 12.321 1.00 92.50 160 HIS A CA 1
ATOM 1282 C C . HIS A 1 160 ? 6.002 6.374 13.192 1.00 92.50 160 HIS A C 1
ATOM 1284 O O . HIS A 1 160 ? 5.339 7.159 13.868 1.00 92.50 160 HIS A O 1
ATOM 1290 N N . LEU A 1 161 ? 5.800 5.054 13.224 1.00 89.88 161 LEU A N 1
ATOM 1291 C CA . LEU A 1 161 ? 4.778 4.413 14.055 1.00 89.88 161 LEU A CA 1
ATOM 1292 C C . LEU A 1 161 ? 5.047 4.651 15.545 1.00 89.88 161 LEU A C 1
ATOM 1294 O O . LEU A 1 161 ? 4.127 4.979 16.284 1.00 89.88 161 LEU A O 1
ATOM 1298 N N . THR A 1 162 ? 6.309 4.563 15.973 1.00 89.44 162 THR A N 1
ATOM 1299 C CA . THR A 1 162 ? 6.702 4.827 17.366 1.00 89.44 162 THR A CA 1
ATOM 1300 C C . THR A 1 162 ? 6.457 6.285 17.753 1.00 89.44 162 THR A C 1
ATOM 1302 O O . THR A 1 162 ? 5.942 6.564 18.831 1.00 89.44 162 THR A O 1
ATOM 1305 N N . GLN A 1 163 ? 6.798 7.226 16.871 1.00 90.88 163 GLN A N 1
ATOM 1306 C CA . GLN A 1 163 ? 6.619 8.660 17.116 1.00 90.88 163 GLN A CA 1
ATOM 1307 C C . GLN A 1 163 ? 5.148 9.090 17.154 1.00 90.88 163 GLN A C 1
ATOM 1309 O O . GLN A 1 163 ? 4.830 10.071 17.819 1.00 90.88 163 GLN A O 1
ATOM 1314 N N . ASN A 1 164 ? 4.264 8.367 16.462 1.00 86.56 164 ASN A N 1
ATOM 1315 C CA . ASN A 1 164 ? 2.845 8.707 16.322 1.00 86.56 164 ASN A CA 1
ATOM 1316 C C . ASN A 1 164 ? 1.920 7.673 16.985 1.00 86.56 164 ASN A C 1
ATOM 1318 O O . ASN A 1 164 ? 0.737 7.609 16.657 1.00 86.56 164 ASN A O 1
ATOM 1322 N N . ALA A 1 165 ? 2.445 6.863 17.911 1.00 84.44 165 ALA A N 1
ATOM 1323 C CA . ALA A 1 165 ? 1.733 5.724 18.486 1.00 84.44 165 ALA A CA 1
ATOM 1324 C C . ALA A 1 165 ? 0.386 6.119 19.112 1.00 84.44 165 ALA A C 1
ATOM 1326 O O . ALA A 1 165 ? -0.612 5.450 18.861 1.00 84.44 165 ALA A O 1
ATOM 1327 N N . ASP A 1 166 ? 0.336 7.230 19.853 1.00 82.00 166 ASP A N 1
ATOM 1328 C CA . ASP A 1 166 ? -0.891 7.709 20.503 1.00 82.00 166 ASP A CA 1
ATOM 1329 C C . ASP A 1 166 ? -1.966 8.120 19.485 1.00 82.00 166 ASP A C 1
ATOM 1331 O O . ASP A 1 166 ? -3.137 7.763 19.628 1.00 82.00 166 ASP A O 1
ATOM 1335 N N . LEU A 1 167 ? -1.566 8.835 18.426 1.00 80.81 167 LEU A N 1
ATOM 1336 C CA . LEU A 1 167 ? -2.466 9.257 17.349 1.00 80.81 167 LEU A CA 1
ATOM 1337 C C . LEU A 1 167 ? -3.014 8.042 16.598 1.00 80.81 167 LEU A C 1
ATOM 1339 O O . LEU A 1 167 ? -4.225 7.916 16.421 1.00 80.81 167 LEU A O 1
ATOM 1343 N N . ILE A 1 168 ? -2.136 7.113 16.220 1.00 79.38 168 ILE A N 1
ATOM 1344 C CA . ILE A 1 168 ? -2.515 5.901 15.491 1.00 79.38 168 ILE A CA 1
ATOM 1345 C C . ILE A 1 168 ? -3.426 5.028 16.356 1.00 79.38 168 ILE A C 1
ATOM 1347 O O . ILE A 1 168 ? -4.477 4.611 15.881 1.00 79.38 168 ILE A O 1
ATOM 1351 N N . ALA A 1 169 ? -3.090 4.811 17.630 1.00 75.44 169 ALA A N 1
ATOM 1352 C CA . ALA A 1 169 ? -3.905 4.020 18.551 1.00 75.44 169 ALA A CA 1
ATOM 1353 C C . ALA A 1 169 ? -5.296 4.630 18.781 1.00 75.44 169 ALA A C 1
ATOM 1355 O O . ALA A 1 169 ? -6.262 3.889 18.957 1.00 75.44 169 ALA A O 1
ATOM 1356 N N . SER A 1 170 ? -5.415 5.963 18.758 1.00 73.94 170 SER A N 1
ATOM 1357 C CA . SER A 1 170 ? -6.715 6.636 18.872 1.00 73.94 170 SER A CA 1
ATOM 1358 C C . SER A 1 170 ? -7.628 6.384 17.666 1.00 73.94 170 SER A C 1
ATOM 1360 O O . SER A 1 170 ? -8.847 6.325 17.822 1.00 73.94 170 SER A O 1
ATOM 1362 N N . GLU A 1 171 ? -7.043 6.173 16.487 1.00 73.62 171 GLU A N 1
ATOM 1363 C CA . GLU A 1 171 ? -7.765 5.889 15.248 1.00 73.62 171 GLU A CA 1
ATOM 1364 C C . GLU A 1 171 ? -8.038 4.387 15.072 1.00 73.62 171 GLU A C 1
ATOM 1366 O O . GLU A 1 171 ? -9.128 3.956 14.679 1.00 73.62 171 GLU A O 1
ATOM 1371 N N . THR A 1 172 ? -7.029 3.556 15.330 1.00 63.47 172 THR A N 1
ATOM 1372 C CA . THR A 1 172 ? -7.096 2.108 15.170 1.00 63.47 172 THR A CA 1
ATOM 1373 C C . THR A 1 172 ? -7.616 1.490 16.461 1.00 63.47 172 THR A C 1
ATOM 1375 O O . THR A 1 172 ? -6.852 1.172 17.367 1.00 63.47 172 THR A O 1
ATOM 1378 N N . GLY A 1 173 ? -8.927 1.253 16.543 1.00 63.94 173 GLY A N 1
ATOM 1379 C CA . GLY A 1 173 ? -9.517 0.536 17.684 1.00 63.94 173 GLY A CA 1
ATOM 1380 C C . GLY A 1 173 ? -8.988 -0.900 17.881 1.00 63.94 173 GLY A C 1
ATOM 1381 O O . GLY A 1 173 ? -9.284 -1.520 18.900 1.00 63.94 173 GLY A O 1
ATOM 1382 N N . LEU A 1 174 ? -8.225 -1.437 16.917 1.00 66.38 174 LEU A N 1
ATOM 1383 C CA . LEU A 1 174 ? -7.578 -2.751 16.932 1.00 66.38 174 LEU A CA 1
ATOM 1384 C C . LEU A 1 174 ? -6.176 -2.673 16.300 1.00 66.38 174 LEU A C 1
ATOM 1386 O O . LEU A 1 174 ? -5.966 -1.843 15.415 1.00 66.38 174 LEU A O 1
ATOM 1390 N N . PRO A 1 175 ? -5.231 -3.549 16.694 1.00 77.12 175 PRO A N 1
ATOM 1391 C CA . PRO A 1 175 ? -3.903 -3.593 16.089 1.00 77.12 175 PRO A CA 1
ATOM 1392 C C . PRO A 1 175 ? -3.968 -3.990 14.608 1.00 77.12 175 PRO A C 1
ATOM 1394 O O . PRO A 1 175 ? -4.692 -4.915 14.233 1.00 77.12 175 PRO A O 1
ATOM 1397 N N . VAL A 1 176 ? -3.162 -3.322 13.778 1.00 87.50 176 VAL A N 1
ATOM 1398 C CA . VAL A 1 176 ? -2.997 -3.637 12.352 1.00 87.50 176 VAL A CA 1
ATOM 1399 C C . VAL A 1 176 ? -1.708 -4.430 12.156 1.00 87.50 176 VAL A C 1
ATOM 1401 O O . VAL A 1 176 ? -0.632 -3.984 12.549 1.00 87.50 176 VAL A O 1
ATOM 1404 N N . LEU A 1 177 ? -1.797 -5.601 11.526 1.00 90.19 177 LEU A N 1
ATOM 1405 C CA . LEU A 1 177 ? -0.629 -6.402 11.170 1.00 90.19 177 LEU A CA 1
ATOM 1406 C C . LEU A 1 177 ? 0.005 -5.852 9.889 1.00 90.19 177 LEU A C 1
ATOM 1408 O O . LEU A 1 177 ? -0.555 -6.003 8.803 1.00 90.19 177 LEU A O 1
ATOM 1412 N N . MET A 1 178 ? 1.189 -5.258 10.006 1.00 92.69 178 MET A N 1
ATOM 1413 C CA . MET A 1 178 ? 1.976 -4.805 8.859 1.00 92.69 178 MET A CA 1
ATOM 1414 C C . MET A 1 178 ? 3.102 -5.806 8.583 1.00 92.69 178 MET A C 1
ATOM 1416 O O . MET A 1 178 ? 3.885 -6.114 9.479 1.00 92.69 178 MET A O 1
ATOM 1420 N N . ARG A 1 179 ? 3.174 -6.339 7.360 1.00 94.00 179 ARG A N 1
ATOM 1421 C CA . ARG A 1 179 ? 4.239 -7.253 6.910 1.00 94.00 179 ARG A CA 1
ATOM 1422 C C . ARG A 1 179 ? 4.825 -6.750 5.605 1.00 94.00 179 ARG A C 1
ATOM 1424 O O . ARG A 1 179 ? 4.112 -6.184 4.783 1.00 94.00 179 ARG A O 1
ATOM 1431 N N . SER A 1 180 ? 6.114 -6.990 5.409 1.00 94.56 180 SER A N 1
ATOM 1432 C CA . SER A 1 180 ? 6.794 -6.669 4.160 1.00 94.56 180 SER A CA 1
ATOM 1433 C C . SER A 1 180 ? 7.563 -7.876 3.644 1.00 94.56 180 SER A C 1
ATOM 1435 O O . SER A 1 180 ? 8.099 -8.652 4.432 1.00 94.56 180 SER A O 1
ATOM 1437 N N . PHE A 1 181 ? 7.579 -8.045 2.327 1.00 94.19 181 PHE A N 1
ATOM 1438 C CA . PHE A 1 181 ? 8.165 -9.191 1.647 1.00 94.19 181 PHE A CA 1
ATOM 1439 C C . PHE A 1 181 ? 9.211 -8.716 0.642 1.00 94.19 181 PHE A C 1
ATOM 1441 O O . PHE A 1 181 ? 8.970 -7.780 -0.121 1.00 94.19 181 PHE A O 1
ATOM 1448 N N . LEU A 1 182 ? 10.362 -9.387 0.623 1.00 93.50 182 LEU A N 1
ATOM 1449 C CA . LEU A 1 182 ? 11.288 -9.289 -0.498 1.00 93.50 182 LEU A CA 1
ATOM 1450 C C . LEU A 1 182 ? 10.765 -10.208 -1.604 1.00 93.50 182 LEU A C 1
ATOM 1452 O O . LEU A 1 182 ? 10.768 -11.427 -1.433 1.00 93.50 182 LEU A O 1
ATOM 1456 N N . GLY A 1 183 ? 10.291 -9.643 -2.707 1.00 91.81 183 GLY A N 1
ATOM 1457 C CA . GLY A 1 183 ? 9.615 -10.417 -3.741 1.00 91.81 183 GLY A CA 1
ATOM 1458 C C . GLY A 1 183 ? 9.427 -9.667 -5.050 1.00 91.81 183 GLY A C 1
ATOM 1459 O O . GLY A 1 183 ? 9.516 -8.444 -5.118 1.00 91.81 183 GLY A O 1
ATOM 1460 N N . ASP A 1 184 ? 9.162 -10.436 -6.101 1.00 90.56 184 ASP A N 1
ATOM 1461 C CA . ASP A 1 184 ? 8.875 -9.923 -7.435 1.00 90.56 184 ASP A CA 1
ATOM 1462 C C . ASP A 1 184 ? 7.357 -9.854 -7.654 1.00 90.56 184 ASP A C 1
ATOM 1464 O O . ASP A 1 184 ? 6.661 -10.867 -7.613 1.00 90.56 184 ASP A O 1
ATOM 1468 N N . ILE A 1 185 ? 6.847 -8.652 -7.922 1.00 91.19 185 ILE A N 1
ATOM 1469 C CA . ILE A 1 185 ? 5.423 -8.385 -8.178 1.00 91.19 185 ILE A CA 1
ATOM 1470 C C . ILE A 1 185 ? 4.905 -9.039 -9.469 1.00 91.19 185 ILE A C 1
ATOM 1472 O O . ILE A 1 185 ? 3.691 -9.142 -9.676 1.00 91.19 185 ILE A O 1
ATOM 1476 N N . LEU A 1 186 ? 5.812 -9.458 -10.357 1.00 89.00 186 LEU A N 1
ATOM 1477 C CA . LEU A 1 186 ? 5.481 -10.179 -11.583 1.00 89.00 186 LEU A CA 1
ATOM 1478 C C . LEU A 1 186 ? 5.129 -11.644 -11.310 1.00 89.00 186 LEU A C 1
ATOM 1480 O O . LEU A 1 186 ? 4.525 -12.290 -12.168 1.00 89.00 186 LEU A O 1
ATOM 1484 N N . GLN A 1 187 ? 5.492 -12.164 -10.135 1.00 86.00 187 GLN A N 1
ATOM 1485 C CA . GLN A 1 187 ? 5.180 -13.525 -9.727 1.00 86.00 187 GLN A CA 1
ATOM 1486 C C . GLN A 1 187 ? 3.899 -13.554 -8.881 1.00 86.00 187 GLN A C 1
ATOM 1488 O O . GLN A 1 187 ? 3.716 -12.714 -7.994 1.00 86.00 187 GLN A O 1
ATOM 1493 N N . PRO A 1 188 ? 2.992 -14.515 -9.119 1.00 84.31 188 PRO A N 1
ATOM 1494 C CA . PRO A 1 188 ? 1.884 -14.765 -8.210 1.00 84.31 188 PRO A CA 1
ATOM 1495 C C . PRO A 1 188 ? 2.389 -15.134 -6.813 1.00 84.31 188 PRO A C 1
ATOM 1497 O O . PRO A 1 188 ? 3.266 -15.982 -6.662 1.00 84.31 188 PRO A O 1
ATOM 1500 N N . ASP A 1 189 ? 1.790 -14.528 -5.791 1.00 88.00 189 ASP A N 1
ATOM 1501 C CA . ASP A 1 189 ? 2.073 -14.829 -4.390 1.00 88.00 189 ASP A CA 1
ATOM 1502 C C . ASP A 1 189 ? 0.754 -15.037 -3.638 1.00 88.00 189 ASP A C 1
ATOM 1504 O O . ASP A 1 189 ? -0.046 -14.115 -3.452 1.00 88.00 189 ASP A O 1
ATOM 1508 N N . HIS A 1 190 ? 0.523 -16.270 -3.191 1.00 87.75 190 HIS A N 1
ATOM 1509 C CA . HIS A 1 190 ? -0.685 -16.668 -2.468 1.00 87.75 190 HIS A CA 1
ATOM 1510 C C . HIS A 1 190 ? -0.896 -15.880 -1.160 1.00 87.75 190 HIS A C 1
ATOM 1512 O O . HIS A 1 190 ? -2.036 -15.753 -0.707 1.00 87.75 190 HIS A O 1
ATOM 1518 N N . ARG A 1 191 ? 0.151 -15.292 -0.561 1.00 90.56 191 ARG A N 1
ATOM 1519 C CA . ARG A 1 191 ? 0.028 -14.429 0.630 1.00 90.56 191 ARG A CA 1
ATOM 1520 C C . ARG A 1 191 ? -0.815 -13.184 0.335 1.00 90.56 191 ARG A C 1
ATOM 1522 O O . ARG A 1 191 ? -1.513 -12.689 1.226 1.00 90.56 191 ARG A O 1
ATOM 1529 N N . PHE A 1 192 ? -0.813 -12.733 -0.922 1.00 93.88 192 PHE A N 1
ATOM 1530 C CA . PHE A 1 192 ? -1.618 -11.626 -1.443 1.00 93.88 192 PHE A CA 1
ATOM 1531 C C . PHE A 1 192 ? -3.000 -12.056 -1.966 1.00 93.88 192 PHE A C 1
ATOM 1533 O O . PHE A 1 192 ? -3.732 -11.233 -2.515 1.00 93.88 192 PHE A O 1
ATOM 1540 N N . ALA A 1 193 ? -3.411 -13.315 -1.788 1.00 89.69 193 ALA A N 1
ATOM 1541 C CA . ALA A 1 193 ? -4.761 -13.745 -2.147 1.00 89.69 193 ALA A CA 1
ATOM 1542 C C . ALA A 1 193 ? -5.822 -13.057 -1.273 1.00 89.69 193 ALA A C 1
ATOM 1544 O O . ALA A 1 193 ? -5.603 -12.836 -0.079 1.00 89.69 193 ALA A O 1
ATOM 1545 N N . ASN A 1 194 ? -7.005 -12.794 -1.841 1.00 93.75 194 ASN A N 1
ATOM 1546 C CA . ASN A 1 194 ? -8.145 -12.159 -1.162 1.00 93.75 194 ASN A CA 1
ATOM 1547 C C . ASN A 1 194 ? -7.812 -10.780 -0.565 1.00 93.75 194 ASN A C 1
ATOM 1549 O O . ASN A 1 194 ? -8.245 -10.458 0.544 1.00 93.75 194 ASN A O 1
ATOM 1553 N N . MET A 1 195 ? -7.008 -9.986 -1.275 1.00 97.12 195 MET A N 1
ATOM 1554 C CA . MET A 1 195 ? -6.798 -8.582 -0.932 1.00 97.12 195 MET A CA 1
ATOM 1555 C C . MET A 1 195 ? -8.045 -7.774 -1.274 1.00 97.12 195 MET A C 1
ATOM 1557 O O . MET A 1 195 ? -8.610 -7.886 -2.359 1.00 97.12 195 MET A O 1
ATOM 1561 N N . ASP A 1 196 ? -8.462 -6.914 -0.356 1.00 98.25 196 ASP A N 1
ATOM 1562 C CA . ASP A 1 196 ? -9.576 -6.003 -0.589 1.00 98.25 196 ASP A CA 1
ATOM 1563 C C . ASP A 1 196 ? -9.183 -4.879 -1.545 1.00 98.25 196 ASP A C 1
ATOM 1565 O O . ASP A 1 196 ? -9.994 -4.439 -2.366 1.00 98.25 196 ASP A O 1
ATOM 1569 N N . ALA A 1 197 ? -7.940 -4.419 -1.411 1.00 98.50 197 ALA A N 1
ATOM 1570 C CA . ALA A 1 197 ? -7.332 -3.391 -2.231 1.00 98.50 197 ALA A CA 1
ATOM 1571 C C . ALA A 1 197 ? -5.874 -3.736 -2.524 1.00 98.50 197 ALA A C 1
ATOM 1573 O O . ALA A 1 197 ? -5.163 -4.217 -1.643 1.00 98.50 197 ALA A O 1
ATOM 1574 N N . ILE A 1 198 ? -5.427 -3.432 -3.739 1.00 98.31 198 ILE A N 1
ATOM 1575 C CA . ILE A 1 198 ? -4.007 -3.423 -4.097 1.00 98.31 198 ILE A CA 1
ATOM 1576 C C . ILE A 1 198 ? -3.648 -2.024 -4.593 1.00 98.31 198 ILE A C 1
ATOM 1578 O O . ILE A 1 198 ? -4.408 -1.404 -5.342 1.00 98.31 198 ILE A O 1
ATOM 1582 N N . VAL A 1 199 ? -2.493 -1.523 -4.166 1.00 97.94 199 VAL A N 1
ATOM 1583 C CA . VAL A 1 199 ? -1.931 -0.247 -4.603 1.00 97.94 199 VAL A CA 1
ATOM 1584 C C . VAL A 1 199 ? -0.533 -0.477 -5.158 1.00 97.94 199 VAL A C 1
ATOM 1586 O O . VAL A 1 199 ? 0.278 -1.148 -4.526 1.00 97.94 199 VAL A O 1
ATOM 1589 N N . SER A 1 200 ? -0.235 0.101 -6.317 1.00 94.88 200 SER A N 1
ATOM 1590 C CA . SER A 1 200 ? 1.116 0.125 -6.878 1.00 94.88 200 SER A CA 1
ATOM 1591 C C . SER A 1 200 ? 1.419 1.499 -7.455 1.00 94.88 200 SER A C 1
ATOM 1593 O O . SER A 1 200 ? 0.886 1.893 -8.490 1.00 94.88 200 SER A O 1
ATOM 1595 N N . MET A 1 201 ? 2.242 2.270 -6.755 1.00 90.38 201 MET A N 1
ATOM 1596 C CA . MET A 1 201 ? 2.652 3.593 -7.211 1.00 90.38 201 MET A CA 1
ATOM 1597 C C . MET A 1 201 ? 4.096 3.513 -7.648 1.00 90.38 201 MET A C 1
ATOM 1599 O O . MET A 1 201 ? 4.915 3.103 -6.834 1.00 90.38 201 MET A O 1
ATOM 1603 N N . GLU A 1 202 ? 4.439 3.944 -8.858 1.00 81.25 202 GLU A N 1
ATOM 1604 C CA . GLU A 1 202 ? 5.865 4.180 -9.130 1.00 81.25 202 GLU A CA 1
ATOM 1605 C C . GLU A 1 202 ? 6.589 3.117 -9.932 1.00 81.25 202 GLU A C 1
ATOM 1607 O O . GLU A 1 202 ? 7.814 3.092 -9.929 1.00 81.25 202 GLU A O 1
ATOM 1612 N N . VAL A 1 203 ? 5.864 2.108 -10.406 1.00 73.44 203 VAL A N 1
ATOM 1613 C CA . VAL A 1 203 ? 6.481 0.802 -10.661 1.00 73.44 203 VAL A CA 1
ATOM 1614 C C . VAL A 1 203 ? 6.481 0.450 -12.138 1.00 73.44 203 VAL A C 1
ATOM 1616 O O . VAL A 1 203 ? 7.457 -0.092 -12.658 1.00 73.44 203 VAL A O 1
ATOM 1619 N N . VAL A 1 204 ? 5.385 0.748 -12.833 1.00 67.44 204 VAL A N 1
ATOM 1620 C CA . VAL A 1 204 ? 5.166 0.237 -14.189 1.00 67.44 204 VAL A CA 1
ATOM 1621 C C . VAL A 1 204 ? 6.099 0.869 -15.229 1.00 67.44 204 VAL A C 1
ATOM 1623 O O . VAL A 1 204 ? 6.302 0.291 -16.291 1.00 67.44 204 VAL A O 1
ATOM 1626 N N . GLU A 1 205 ? 6.709 2.016 -14.935 1.00 67.75 205 GLU A N 1
ATOM 1627 C CA . GLU A 1 205 ? 7.721 2.647 -15.790 1.00 67.75 205 GLU A CA 1
ATOM 1628 C C . GLU A 1 205 ? 9.095 1.963 -15.734 1.00 67.75 205 GLU A C 1
ATOM 1630 O O . GLU A 1 205 ? 9.918 2.156 -16.630 1.00 67.75 205 GLU A O 1
ATOM 1635 N N . HIS A 1 206 ? 9.353 1.177 -14.687 1.00 69.75 206 HIS A N 1
ATOM 1636 C CA . HIS A 1 206 ? 10.622 0.481 -14.481 1.00 69.75 206 HIS A CA 1
ATOM 1637 C C . HIS A 1 206 ? 10.596 -0.961 -14.986 1.00 69.75 206 HIS A C 1
ATOM 1639 O O . HIS A 1 206 ? 11.628 -1.633 -14.962 1.00 69.75 206 HIS A O 1
ATOM 1645 N N . ILE A 1 207 ? 9.442 -1.424 -15.470 1.00 75.31 207 ILE A N 1
ATOM 1646 C CA . ILE A 1 207 ? 9.257 -2.772 -16.002 1.00 75.31 207 ILE A CA 1
ATOM 1647 C C . ILE A 1 207 ? 9.051 -2.731 -17.525 1.00 75.31 207 ILE A C 1
ATOM 1649 O O . ILE A 1 207 ? 8.366 -1.844 -18.043 1.00 75.31 207 ILE A O 1
ATOM 1653 N N . PRO A 1 208 ? 9.629 -3.684 -18.275 1.00 81.06 208 PRO A N 1
ATOM 1654 C CA . PRO A 1 208 ? 9.342 -3.856 -19.696 1.00 81.06 208 PRO A CA 1
ATOM 1655 C C . PRO A 1 208 ? 7.838 -3.997 -19.971 1.00 81.06 208 PRO A C 1
ATOM 1657 O O . PRO A 1 208 ? 7.093 -4.525 -19.151 1.00 81.06 208 PRO A O 1
ATOM 1660 N N . LEU A 1 209 ? 7.375 -3.598 -21.162 1.00 80.50 209 LEU A N 1
ATOM 1661 C CA . LEU A 1 209 ? 5.948 -3.671 -21.525 1.00 80.50 209 LEU A CA 1
ATOM 1662 C C . LEU A 1 209 ? 5.362 -5.089 -21.389 1.00 80.50 209 LEU A C 1
ATOM 1664 O O . LEU A 1 209 ? 4.216 -5.261 -20.974 1.00 80.50 209 LEU A O 1
ATOM 1668 N N . GLU A 1 210 ? 6.146 -6.108 -21.740 1.00 81.25 210 GLU A N 1
ATOM 1669 C CA . GLU A 1 210 ? 5.753 -7.511 -21.578 1.00 81.25 210 GLU A CA 1
ATOM 1670 C C . GLU A 1 210 ? 5.539 -7.894 -20.108 1.00 81.25 210 GLU A C 1
ATOM 1672 O O . GLU A 1 210 ? 4.620 -8.650 -19.793 1.00 81.25 210 GLU A O 1
ATOM 1677 N N . ASP A 1 211 ? 6.320 -7.306 -19.207 1.00 86.12 211 ASP A N 1
ATOM 1678 C CA . ASP A 1 211 ? 6.225 -7.517 -17.770 1.00 86.12 211 ASP A CA 1
ATOM 1679 C C . ASP A 1 211 ? 5.113 -6.668 -17.146 1.00 86.12 211 ASP A C 1
ATOM 1681 O O . ASP A 1 211 ? 4.400 -7.153 -16.273 1.00 86.12 211 ASP A O 1
ATOM 1685 N N . ALA A 1 212 ? 4.838 -5.467 -17.665 1.00 85.56 212 ALA A N 1
ATOM 1686 C CA . ALA A 1 212 ? 3.666 -4.679 -17.272 1.00 85.56 212 ALA A CA 1
ATOM 1687 C C . ALA A 1 212 ? 2.351 -5.427 -17.544 1.00 85.56 212 ALA A C 1
ATOM 1689 O O . ALA A 1 212 ? 1.409 -5.368 -16.744 1.00 85.56 212 ALA A O 1
ATOM 1690 N N . LYS A 1 213 ? 2.294 -6.181 -18.649 1.00 87.00 213 LYS A N 1
ATOM 1691 C CA . LYS A 1 213 ? 1.153 -7.052 -18.934 1.00 87.00 213 LYS A CA 1
ATOM 1692 C C . LYS A 1 213 ? 1.062 -8.196 -17.926 1.00 87.00 213 LYS A C 1
ATOM 1694 O O . LYS A 1 213 ? -0.011 -8.391 -17.366 1.00 87.00 213 LYS A O 1
ATOM 1699 N N . LYS A 1 214 ? 2.167 -8.896 -17.643 1.00 89.25 214 LYS A N 1
ATOM 1700 C CA . LYS A 1 214 ? 2.196 -9.961 -16.620 1.00 89.25 214 LYS A CA 1
ATOM 1701 C C . LYS A 1 214 ? 1.763 -9.445 -15.250 1.00 89.25 214 LYS A C 1
ATOM 1703 O O . LYS A 1 214 ? 0.959 -10.091 -14.592 1.00 89.25 214 LYS A O 1
ATOM 1708 N N . PHE A 1 215 ? 2.243 -8.269 -14.852 1.00 90.75 215 PHE A N 1
ATOM 1709 C CA . PHE A 1 215 ? 1.845 -7.607 -13.614 1.00 90.75 215 PHE A CA 1
ATOM 1710 C C . PHE A 1 215 ? 0.332 -7.372 -13.565 1.00 90.75 215 PHE A C 1
ATOM 1712 O O . PHE A 1 215 ? -0.336 -7.739 -12.600 1.00 90.75 215 PHE A O 1
ATOM 1719 N N . THR A 1 216 ? -0.221 -6.807 -14.638 1.00 90.31 216 THR A N 1
ATOM 1720 C CA . THR A 1 216 ? -1.658 -6.528 -14.728 1.00 90.31 216 THR A CA 1
ATOM 1721 C C . THR A 1 216 ? -2.482 -7.817 -14.728 1.00 90.31 216 THR A C 1
ATOM 1723 O O . THR A 1 216 ? -3.484 -7.891 -14.020 1.00 90.31 216 THR A O 1
ATOM 1726 N N . ASP A 1 217 ? -2.050 -8.845 -15.463 1.00 90.38 217 ASP A N 1
ATOM 1727 C CA . ASP A 1 217 ? -2.698 -10.161 -15.506 1.00 90.38 217 ASP A CA 1
ATOM 1728 C C . ASP A 1 217 ? -2.647 -10.850 -14.128 1.00 90.38 217 ASP A C 1
ATOM 1730 O O . ASP A 1 217 ? -3.633 -11.450 -13.699 1.00 90.38 217 ASP A O 1
ATOM 1734 N N . ASN A 1 218 ? -1.544 -10.708 -13.388 1.00 90.31 218 ASN A N 1
ATOM 1735 C CA . ASN A 1 218 ? -1.421 -11.190 -12.012 1.00 90.31 218 ASN A CA 1
ATOM 1736 C C . ASN A 1 218 ? -2.430 -10.481 -11.091 1.00 90.31 218 ASN A C 1
ATOM 1738 O O . ASN A 1 218 ? -3.265 -11.123 -10.453 1.00 90.31 218 ASN A O 1
ATOM 1742 N N . VAL A 1 219 ? -2.428 -9.145 -11.063 1.00 94.06 219 VAL A N 1
ATOM 1743 C CA . VAL A 1 219 ? -3.294 -8.380 -10.153 1.00 94.06 219 VAL A CA 1
ATOM 1744 C C . VAL A 1 219 ? -4.774 -8.525 -10.511 1.00 94.06 219 VAL A C 1
ATOM 1746 O O . VAL A 1 219 ? -5.587 -8.797 -9.632 1.00 94.06 219 VAL A O 1
ATOM 1749 N N . LEU A 1 220 ? -5.146 -8.357 -11.780 1.00 94.31 220 LEU A N 1
ATOM 1750 C CA . LEU A 1 220 ? -6.549 -8.332 -12.210 1.00 94.31 220 LEU A CA 1
ATOM 1751 C C . LEU A 1 220 ? -7.112 -9.707 -12.577 1.00 94.31 220 LEU A C 1
ATOM 1753 O O . LEU A 1 220 ? -8.330 -9.857 -12.597 1.00 94.31 220 LEU A O 1
ATOM 1757 N N . GLY A 1 221 ? -6.265 -10.690 -12.885 1.00 91.50 221 GLY A N 1
ATOM 1758 C CA . GLY A 1 221 ? -6.687 -12.040 -13.264 1.00 91.50 221 GLY A CA 1
ATOM 1759 C C . GLY A 1 221 ? -6.529 -13.078 -12.155 1.00 91.50 221 GLY A C 1
ATOM 1760 O O . GLY A 1 221 ? -7.341 -13.998 -12.078 1.00 91.50 221 GLY A O 1
ATOM 1761 N N . VAL A 1 222 ? -5.518 -12.937 -11.290 1.00 91.38 222 VAL A N 1
ATOM 1762 C CA . VAL A 1 222 ? -5.229 -13.905 -10.216 1.00 91.38 222 VAL A CA 1
ATOM 1763 C C . VAL A 1 222 ? -5.651 -13.362 -8.853 1.00 91.38 222 VAL A C 1
ATOM 1765 O O . VAL A 1 222 ? -6.446 -13.998 -8.163 1.00 91.38 222 VAL A O 1
ATOM 1768 N N . LEU A 1 223 ? -5.150 -12.187 -8.462 1.00 93.50 223 LEU A N 1
ATOM 1769 C CA . LEU A 1 223 ? -5.388 -11.632 -7.123 1.00 93.50 223 LEU A CA 1
ATOM 1770 C C . LEU A 1 223 ? -6.763 -10.966 -6.983 1.00 93.50 223 LEU A C 1
ATOM 1772 O O . LEU A 1 223 ? -7.337 -10.987 -5.897 1.00 93.50 223 LEU A O 1
ATOM 1776 N N . MET A 1 224 ? -7.279 -10.402 -8.079 1.00 96.00 224 MET A N 1
ATOM 1777 C CA . MET A 1 224 ? -8.626 -9.839 -8.236 1.00 96.00 224 MET A CA 1
ATOM 1778 C C . MET A 1 224 ? -9.099 -8.993 -7.036 1.00 96.00 224 MET A C 1
ATOM 1780 O O . MET A 1 224 ? -10.123 -9.311 -6.420 1.00 96.00 224 MET A O 1
ATOM 1784 N N . PRO A 1 225 ? -8.392 -7.902 -6.679 1.00 97.31 225 PRO A N 1
ATOM 1785 C CA . PRO A 1 225 ? -8.832 -7.032 -5.599 1.00 97.31 225 PRO A CA 1
ATOM 1786 C C . PRO A 1 225 ? -10.106 -6.277 -5.996 1.00 97.31 225 PRO A C 1
ATOM 1788 O O . PRO A 1 225 ? -10.362 -6.016 -7.172 1.00 97.31 225 PRO A O 1
ATOM 1791 N N . ARG A 1 226 ? -10.891 -5.835 -5.008 1.00 97.38 226 ARG A N 1
ATOM 1792 C CA . ARG A 1 226 ? -12.111 -5.042 -5.275 1.00 97.38 226 AR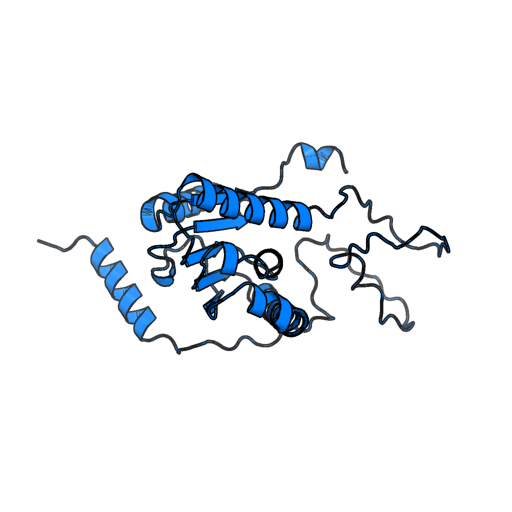G A CA 1
ATOM 1793 C C . ARG A 1 226 ? -11.786 -3.645 -5.795 1.00 97.38 226 ARG A C 1
ATOM 1795 O O . ARG A 1 226 ? -12.590 -3.043 -6.503 1.00 97.38 226 ARG A O 1
ATOM 1802 N N . ILE A 1 227 ? -10.622 -3.124 -5.415 1.00 97.62 227 ILE A N 1
ATOM 1803 C CA . ILE A 1 227 ? -10.061 -1.891 -5.950 1.00 97.62 227 ILE A CA 1
ATOM 1804 C C . ILE A 1 227 ? -8.568 -2.077 -6.215 1.00 97.62 227 ILE A C 1
ATOM 1806 O O . ILE A 1 227 ? -7.812 -2.511 -5.347 1.00 97.62 227 ILE A O 1
ATOM 1810 N N . PHE A 1 228 ? -8.146 -1.725 -7.425 1.00 97.38 228 PHE A N 1
ATOM 1811 C CA . PHE A 1 228 ? -6.742 -1.638 -7.797 1.00 97.38 228 PHE A CA 1
ATOM 1812 C C . PHE A 1 228 ? -6.415 -0.184 -8.127 1.00 97.38 228 PHE A C 1
ATOM 1814 O O . PHE A 1 228 ? -7.064 0.419 -8.983 1.00 97.38 228 PHE A O 1
ATOM 1821 N N . ILE A 1 229 ? -5.442 0.390 -7.422 1.00 96.81 229 ILE A N 1
ATOM 1822 C CA . ILE A 1 229 ? -4.941 1.742 -7.675 1.00 96.81 229 ILE A CA 1
ATOM 1823 C C . ILE A 1 229 ? -3.524 1.604 -8.206 1.00 96.81 229 ILE A C 1
ATOM 1825 O O . ILE A 1 229 ? -2.671 1.030 -7.533 1.00 96.81 229 ILE A O 1
ATOM 1829 N N . PHE A 1 230 ? -3.257 2.163 -9.381 1.00 92.31 230 PHE A N 1
ATOM 1830 C CA . PHE A 1 230 ? -1.899 2.239 -9.894 1.00 92.31 230 PHE A CA 1
ATOM 1831 C C . PHE A 1 230 ? -1.569 3.635 -10.412 1.00 92.31 230 PHE A C 1
ATOM 1833 O O . PHE A 1 230 ? -2.459 4.359 -10.865 1.00 92.31 230 PHE A O 1
ATOM 1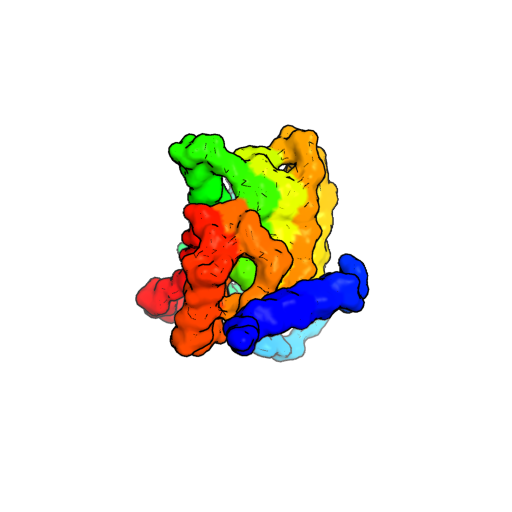840 N N . SER A 1 231 ? -0.297 4.021 -10.332 1.00 87.88 231 SER A N 1
ATOM 1841 C CA . SER A 1 231 ? 0.202 5.267 -10.917 1.00 87.88 231 SER A CA 1
ATOM 1842 C C . SER A 1 231 ? 1.496 5.047 -11.687 1.00 87.88 231 SER A C 1
ATOM 1844 O O . SER A 1 231 ? 2.334 4.242 -11.290 1.00 87.88 231 SER A O 1
ATOM 1846 N N . THR A 1 232 ? 1.661 5.835 -12.746 1.00 83.56 232 THR A N 1
ATOM 1847 C CA . THR A 1 232 ? 2.882 5.966 -13.546 1.00 83.56 232 THR A CA 1
ATOM 1848 C C . THR A 1 232 ? 3.175 7.456 -13.724 1.00 83.56 232 THR A C 1
ATOM 1850 O O . THR A 1 232 ? 2.226 8.244 -13.846 1.00 83.56 232 THR A O 1
ATOM 1853 N N . PRO A 1 233 ? 4.445 7.879 -13.780 1.00 73.38 233 PRO A N 1
ATOM 1854 C CA . PRO A 1 233 ? 4.810 9.222 -14.187 1.00 73.38 233 PRO A CA 1
ATOM 1855 C C . PRO A 1 233 ? 4.247 9.538 -15.572 1.00 73.38 233 PRO A C 1
ATOM 1857 O O . PRO A 1 233 ? 4.203 8.683 -16.460 1.00 73.38 233 PRO A O 1
ATOM 1860 N N . ASN A 1 234 ? 3.839 10.790 -15.771 1.00 74.19 234 ASN A N 1
ATOM 1861 C CA . ASN A 1 234 ? 3.422 11.278 -17.078 1.00 74.19 234 ASN A CA 1
ATOM 1862 C C . ASN A 1 234 ? 4.641 11.826 -17.839 1.00 74.19 234 ASN A C 1
ATOM 1864 O O . ASN A 1 234 ? 5.192 12.870 -17.485 1.00 74.19 234 ASN A O 1
ATOM 1868 N N . HIS A 1 235 ? 5.031 11.148 -18.921 1.00 64.31 235 HIS A N 1
ATOM 1869 C CA . HIS A 1 235 ? 6.173 11.530 -19.755 1.00 64.31 235 HIS A CA 1
ATOM 1870 C C . HIS A 1 235 ? 6.026 12.918 -20.416 1.00 64.31 235 HIS A C 1
ATOM 1872 O O . HIS A 1 235 ? 7.029 13.572 -20.697 1.00 64.31 235 HIS A O 1
ATOM 1878 N N . GLU A 1 236 ? 4.804 13.404 -20.655 1.00 60.38 236 GLU A N 1
ATOM 1879 C CA . GLU A 1 236 ? 4.572 14.738 -21.234 1.00 60.38 236 GLU A CA 1
ATOM 1880 C C . GLU A 1 236 ? 4.897 15.860 -20.244 1.00 60.38 236 GLU A C 1
ATOM 1882 O O . GLU A 1 236 ? 5.459 16.884 -20.631 1.00 60.38 236 GLU A O 1
ATOM 1887 N N . TYR A 1 237 ? 4.616 15.641 -18.958 1.00 58.44 237 TYR A N 1
ATOM 1888 C CA . TYR A 1 237 ? 4.880 16.622 -17.906 1.00 58.44 237 TYR A CA 1
ATOM 1889 C C . TYR A 1 237 ? 6.382 16.739 -17.601 1.00 58.44 237 TYR A C 1
ATOM 1891 O O . TYR A 1 237 ? 6.886 17.825 -17.320 1.00 58.44 237 TYR A O 1
ATOM 1899 N N . ASN A 1 238 ? 7.125 15.640 -17.767 1.00 56.69 238 ASN A N 1
ATOM 1900 C CA . ASN A 1 238 ? 8.577 15.601 -17.575 1.00 56.69 238 ASN A CA 1
ATOM 1901 C C . ASN A 1 238 ? 9.353 16.476 -18.580 1.00 56.69 238 ASN A C 1
ATOM 1903 O O . ASN A 1 238 ? 10.502 16.814 -18.320 1.00 56.69 238 ASN A O 1
ATOM 1907 N N . LYS A 1 239 ? 8.742 16.874 -19.709 1.00 50.22 239 LYS A N 1
ATOM 1908 C CA . LYS A 1 239 ? 9.361 17.772 -20.705 1.00 50.22 239 LYS A CA 1
ATOM 1909 C C . LYS A 1 239 ? 9.254 19.258 -20.355 1.00 50.22 239 LYS A C 1
ATOM 1911 O O . LYS A 1 239 ? 9.943 20.062 -20.967 1.00 50.22 239 LYS A O 1
ATOM 1916 N N . VAL A 1 240 ? 8.376 19.625 -19.421 1.00 51.12 240 VAL A N 1
ATOM 1917 C CA . VAL A 1 240 ? 8.110 21.029 -19.053 1.00 51.12 240 VAL A CA 1
ATOM 1918 C C . VAL A 1 240 ? 9.002 21.489 -17.890 1.00 51.12 240 VAL A C 1
ATOM 1920 O O . VAL A 1 240 ? 9.175 22.686 -17.685 1.00 51.12 240 VAL A O 1
ATOM 1923 N N . GLY A 1 241 ? 9.587 20.550 -17.137 1.00 46.34 241 GLY A N 1
ATOM 1924 C CA . GLY A 1 241 ? 10.462 20.827 -15.990 1.00 46.34 241 GLY A CA 1
ATOM 1925 C C . GLY A 1 241 ? 11.964 20.623 -16.231 1.00 46.34 241 GLY A C 1
ATOM 1926 O O . GLY A 1 241 ? 12.720 20.702 -15.259 1.00 46.34 241 GLY A O 1
ATOM 1927 N N . GLY A 1 242 ? 12.373 20.318 -17.470 1.00 37.88 242 GLY A N 1
ATOM 1928 C CA . GLY A 1 242 ? 13.767 20.105 -17.888 1.00 37.88 242 GLY A CA 1
ATOM 1929 C C . GLY A 1 242 ? 14.381 21.311 -18.583 1.00 37.88 242 GLY A C 1
ATOM 1930 O O . GLY A 1 242 ? 13.621 22.071 -19.222 1.00 37.88 242 GLY A O 1
#

Secondary structure (DSSP, 8-state):
-PPPHHHHHHHHHHHHHHHS-S--PPP---TTT---TTS---PPP-------SSTTTHHHH---TT--------S--------SSS-HHHHHHHHHHHHHHHHHHHH-----EEEEES-TTTHHHHHHGGGHHHHT--EEEEEES-HHHHHHHHHHHHHHHHHTHHHHHHH-SS--EEEEEE--TTS--GGGTT-SEEEEES-TTSS-HHHHHHHHHIIIIII--SEEEEE---TTGGGT--

Radius of gyration: 20.52 Å; chains: 1; bounding box: 56×73×42 Å